Protein AF-A0AAW1IXZ4-F1 (afdb_monomer_lite)

Radius of gyration: 21.14 Å; chains: 1; bounding box: 55×45×49 Å

Organism: Popillia japonica (NCBI:txid7064)

pLDDT: mean 79.82, std 16.01, range [37.47, 95.69]

InterPro domains:
  IPR029526 PiggyBac transposable element-derived protein [PF13843] (73-177)

Foldseek 3Di:
DQAADADDLQWAADPPDPRRTHWDKDWDFFLLLATDDIDTDSDPPRDPPPDDDDPDDPDDDDDPVVQPPDPAWDKDWDQRDPVSQKIWIWGDDPHIDIDIDRPFYQPPWDWDWDQDPVVRDTDTHTGGVRVVVCVSGVCNNVVLVVQCVVVQPDDPDNDPVVSVVSSVVSSVVSNVVSVVVVVVVVD

Sequence (187 aa):
MIPFTGTTSLRQYVKNKPNPESLKSIVLATPGVLVLDFIVSQGSKTWPGGKSEPASCKQKLTSEKEIMKGVEVHFKSYILRQDNKICITKWCDNKPVLMASTSEGSHPITSAQRWDKGTKTYIQVPRPNVITAYNTSMRGVDLNDRMIAYYRIAQKTRKLPVYFMCHFIDLALVNSWIEYIGINKTK

Secondary structure (DSSP, 8-state):
-B---S--TTEEE-TTSSSSEEE-EEEEE-TTS-EEEEEE--GGGGSTT-----S----PPPPHHHHTTSSS--EEEEE-STTS--EEEEEESSSEEEEEESS--SPSPEEEEEEETTTTEEEEEEE-HHHHHHHHHHHHHHHHHHHHHHH--------HHHHHHHHHHHHHHHHHHHHHHHHHH--

Structure (mmCIF, N/CA/C/O backbone):
data_AF-A0AAW1IXZ4-F1
#
_entry.id   AF-A0AAW1IXZ4-F1
#
loop_
_atom_site.group_PDB
_atom_site.id
_atom_site.type_symbol
_atom_site.label_atom_id
_atom_site.label_alt_id
_atom_site.label_comp_id
_atom_site.label_asym_id
_atom_site.label_entity_id
_atom_site.label_seq_id
_atom_site.pdbx_PDB_ins_code
_atom_site.Cartn_x
_atom_site.Cartn_y
_atom_site.Cartn_z
_atom_site.occupancy
_atom_site.B_iso_or_equiv
_atom_site.auth_seq_id
_atom_site.auth_comp_id
_atom_site.auth_asym_id
_atom_site.auth_atom_id
_atom_site.pdbx_PDB_model_num
ATOM 1 N N . MET A 1 1 ? -1.910 2.107 9.603 1.00 88.12 1 MET A N 1
ATOM 2 C CA . MET A 1 1 ? -1.632 2.056 11.066 1.00 88.12 1 MET A CA 1
ATOM 3 C C . MET A 1 1 ? -2.789 2.754 11.744 1.00 88.12 1 MET A C 1
ATOM 5 O O . MET A 1 1 ? -3.123 3.842 11.303 1.00 88.12 1 MET A O 1
ATOM 9 N N . ILE A 1 2 ? -3.398 2.153 12.760 1.00 88.62 2 ILE A N 1
ATOM 10 C CA . ILE A 1 2 ? -4.634 2.645 13.380 1.00 88.62 2 ILE A CA 1
ATOM 11 C C . ILE A 1 2 ? -4.262 3.402 14.670 1.00 88.62 2 ILE A C 1
ATOM 13 O O . ILE A 1 2 ? -3.903 2.753 15.659 1.00 88.62 2 ILE A O 1
ATOM 17 N N . PRO A 1 3 ? -4.265 4.752 14.677 1.00 87.62 3 PRO A N 1
ATOM 18 C CA . PRO A 1 3 ? -3.724 5.539 15.786 1.00 87.62 3 PRO A CA 1
ATOM 19 C C . PRO A 1 3 ? -4.554 5.354 17.054 1.00 87.62 3 PRO A C 1
ATOM 21 O O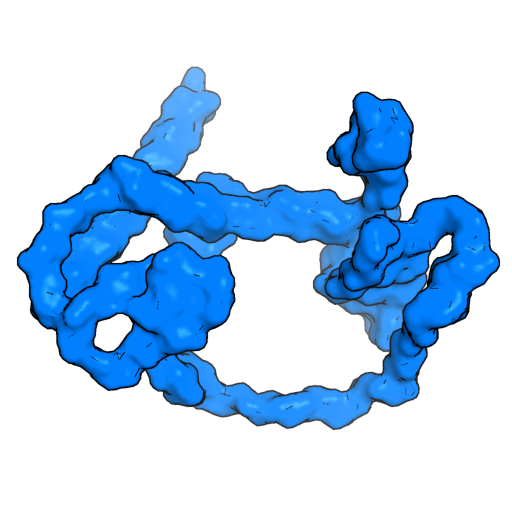 . PRO A 1 3 ? -5.725 5.688 17.065 1.00 87.62 3 PRO A O 1
ATOM 24 N N . PHE A 1 4 ? -3.973 4.868 18.147 1.00 87.50 4 PHE A N 1
ATOM 25 C CA . PHE A 1 4 ? -4.729 4.637 19.378 1.00 87.50 4 PHE A CA 1
ATOM 26 C C . PHE A 1 4 ? -3.923 5.060 20.602 1.00 87.50 4 PHE A C 1
ATOM 28 O O . PHE A 1 4 ? -2.793 4.617 20.796 1.00 87.50 4 PHE A O 1
ATOM 35 N N . THR A 1 5 ? -4.517 5.915 21.434 1.00 83.62 5 THR A N 1
ATOM 36 C CA . THR A 1 5 ? -3.860 6.530 22.599 1.00 83.62 5 THR A CA 1
ATOM 37 C C . THR A 1 5 ? -4.237 5.876 23.931 1.00 83.62 5 THR A C 1
ATOM 39 O O . THR A 1 5 ? -3.695 6.252 24.968 1.00 83.62 5 THR A O 1
ATOM 42 N N . GLY A 1 6 ? -5.154 4.902 23.932 1.00 86.06 6 GLY A N 1
ATOM 43 C CA . GLY A 1 6 ? -5.501 4.132 25.128 1.00 86.06 6 GLY A CA 1
ATOM 44 C C . GLY A 1 6 ? -4.465 3.060 25.481 1.00 86.06 6 GLY A C 1
ATOM 45 O O . GLY A 1 6 ? -3.500 2.813 24.753 1.00 86.06 6 GLY A O 1
ATOM 46 N N . THR A 1 7 ? -4.673 2.395 26.615 1.00 86.56 7 THR A N 1
ATOM 47 C CA . THR A 1 7 ? -3.814 1.302 27.082 1.00 86.56 7 THR A CA 1
ATOM 48 C C . THR A 1 7 ? -4.190 -0.011 26.394 1.00 86.56 7 THR A C 1
ATOM 50 O O . THR A 1 7 ? -5.354 -0.398 26.335 1.00 86.56 7 THR A O 1
ATOM 53 N N . THR A 1 8 ? -3.199 -0.700 25.830 1.00 86.38 8 THR A N 1
ATOM 54 C CA . THR A 1 8 ? -3.345 -2.042 25.247 1.00 86.38 8 THR A CA 1
ATOM 55 C C . THR A 1 8 ? -1.969 -2.663 25.020 1.00 86.38 8 THR A C 1
ATOM 57 O O . THR A 1 8 ? -1.005 -1.944 24.737 1.00 86.38 8 THR A O 1
ATOM 60 N N . SER A 1 9 ? -1.891 -3.990 25.117 1.00 86.50 9 SER A N 1
ATOM 61 C CA . SER A 1 9 ? -0.707 -4.791 24.789 1.00 86.50 9 SER A CA 1
ATOM 62 C C . SER A 1 9 ? -0.497 -4.977 23.281 1.00 86.50 9 SER A C 1
ATOM 64 O O . SER A 1 9 ? 0.552 -5.458 22.869 1.00 86.50 9 SER A O 1
ATOM 66 N N . LEU A 1 10 ? -1.469 -4.588 22.446 1.00 87.19 10 LEU A N 1
ATOM 67 C CA . LEU A 1 10 ? -1.437 -4.789 20.991 1.00 87.19 10 LEU A CA 1
ATOM 68 C C . LEU A 1 10 ? -0.759 -3.648 20.210 1.00 87.19 10 LEU A C 1
ATOM 70 O O . LEU A 1 10 ? -0.682 -3.703 18.982 1.00 87.19 10 LEU A O 1
ATOM 74 N N . ARG A 1 11 ? -0.292 -2.589 20.887 1.00 88.12 11 ARG A N 1
ATOM 75 C CA . ARG A 1 11 ? 0.414 -1.482 20.223 1.00 88.12 11 ARG A CA 1
ATOM 76 C C . ARG A 1 11 ? 1.763 -1.947 19.691 1.00 88.12 11 ARG A C 1
ATOM 78 O O . ARG A 1 11 ? 2.477 -2.705 20.338 1.00 88.12 11 ARG A O 1
ATOM 85 N N . GLN A 1 12 ? 2.113 -1.445 18.517 1.00 89.00 12 GLN A N 1
ATOM 86 C CA . GLN A 1 12 ? 3.383 -1.715 17.865 1.00 89.00 12 GLN A CA 1
ATOM 87 C C . GLN A 1 12 ? 4.044 -0.404 17.466 1.00 89.00 12 GLN A C 1
ATOM 89 O O . GLN A 1 12 ? 3.372 0.537 17.038 1.00 89.00 12 GLN A O 1
ATOM 94 N N . TYR A 1 13 ? 5.368 -0.372 17.590 1.00 89.75 13 TYR A N 1
ATOM 95 C CA . TYR A 1 13 ? 6.185 0.732 17.115 1.00 89.75 13 TYR A CA 1
ATOM 96 C C . TYR A 1 13 ? 6.603 0.492 15.661 1.00 89.75 13 TYR A C 1
ATOM 98 O O . TYR A 1 13 ? 7.215 -0.528 15.338 1.00 89.75 13 TYR A O 1
ATOM 106 N N . VAL A 1 14 ? 6.297 1.440 14.776 1.00 89.31 14 VAL A N 1
ATOM 107 C CA . VAL A 1 14 ? 6.723 1.438 13.373 1.00 89.31 14 VAL A CA 1
ATOM 108 C C . VAL A 1 14 ? 7.373 2.779 13.044 1.00 89.31 14 VAL A C 1
ATOM 110 O O . VAL A 1 14 ? 6.704 3.807 12.927 1.00 89.31 14 VAL A O 1
ATOM 113 N N . LYS A 1 15 ? 8.698 2.760 12.862 1.00 91.50 15 LYS A N 1
ATOM 114 C CA . LYS A 1 15 ? 9.491 3.940 12.490 1.00 91.50 15 LYS A CA 1
ATOM 115 C C . LYS A 1 15 ? 8.984 4.551 11.172 1.00 91.50 15 LYS A C 1
ATOM 117 O O . LYS A 1 15 ? 8.575 3.828 10.267 1.00 91.50 15 LYS A O 1
ATOM 122 N N . ASN A 1 16 ? 9.054 5.879 11.052 1.00 90.06 16 ASN A N 1
ATOM 123 C CA . ASN A 1 16 ? 8.660 6.671 9.872 1.00 90.06 16 ASN A CA 1
ATOM 124 C C . ASN A 1 16 ? 7.154 6.687 9.534 1.00 90.06 16 ASN A C 1
ATOM 126 O O . ASN A 1 16 ? 6.778 7.213 8.488 1.00 90.06 16 ASN A O 1
ATOM 130 N N . LYS A 1 17 ? 6.275 6.139 10.385 1.00 88.19 17 LYS A N 1
ATOM 131 C CA . LYS A 1 17 ? 4.823 6.347 10.255 1.00 88.19 17 LYS A CA 1
ATOM 132 C C . LYS A 1 17 ? 4.399 7.631 10.987 1.00 88.19 17 LYS A C 1
ATOM 134 O O . LYS A 1 17 ? 4.991 7.936 12.018 1.00 88.19 17 LYS A O 1
ATOM 139 N N . PRO A 1 18 ? 3.353 8.348 10.521 1.00 87.88 18 PRO A N 1
ATOM 140 C CA . PRO A 1 18 ? 2.866 9.567 11.182 1.00 87.88 18 PRO A CA 1
ATOM 141 C C . PRO A 1 18 ? 2.489 9.357 12.653 1.00 87.88 18 PRO A C 1
ATOM 143 O O . PRO A 1 18 ? 2.670 10.245 13.474 1.00 87.88 18 PRO A O 1
ATOM 146 N N . ASN A 1 19 ? 1.995 8.158 12.979 1.00 87.62 19 ASN A N 1
ATOM 147 C CA . ASN A 1 19 ? 1.719 7.709 14.340 1.00 87.62 19 ASN A CA 1
ATOM 148 C C . ASN A 1 19 ? 2.570 6.458 14.621 1.00 87.62 19 ASN A C 1
ATOM 150 O O . ASN A 1 19 ? 2.109 5.348 14.329 1.00 87.62 19 ASN A O 1
ATOM 154 N N . PRO A 1 20 ? 3.815 6.614 15.118 1.00 89.25 20 PRO A N 1
ATOM 155 C CA . PRO A 1 20 ? 4.758 5.504 15.246 1.00 89.25 20 PRO A CA 1
ATOM 156 C C . PRO A 1 20 ? 4.274 4.410 16.193 1.00 89.25 20 PRO A C 1
ATOM 158 O O . PRO A 1 20 ? 4.446 3.238 15.887 1.00 89.25 20 PRO A O 1
ATOM 161 N N . GLU A 1 21 ? 3.631 4.778 17.301 1.00 89.81 21 GLU A N 1
ATOM 162 C CA . GLU A 1 21 ? 3.069 3.842 18.277 1.00 89.81 21 GLU A CA 1
ATOM 163 C C . GLU A 1 21 ? 1.564 3.723 18.087 1.00 89.81 21 GLU A C 1
ATOM 165 O O . GLU A 1 21 ? 0.785 4.594 18.475 1.00 89.81 21 GLU A O 1
ATOM 170 N N . SER A 1 22 ? 1.136 2.649 17.437 1.00 90.25 22 SER A N 1
ATOM 171 C CA . SER A 1 22 ? -0.275 2.461 17.114 1.00 90.25 22 SER A CA 1
ATOM 172 C C . SER A 1 22 ? -0.605 0.992 16.874 1.00 90.25 22 SER A C 1
ATOM 174 O O . SER A 1 22 ? 0.252 0.114 16.977 1.00 90.25 22 SER A O 1
ATOM 176 N N . LEU A 1 23 ? -1.875 0.694 16.615 1.00 90.31 23 LEU A N 1
ATOM 177 C CA . LEU A 1 23 ? -2.302 -0.663 16.296 1.00 90.31 23 LEU A CA 1
ATOM 178 C C . LEU A 1 23 ? -1.956 -0.955 14.836 1.00 90.31 23 LEU A C 1
ATOM 180 O O . LEU A 1 23 ? -2.263 -0.167 13.932 1.00 90.31 23 LEU A O 1
ATOM 184 N N . LYS A 1 24 ? -1.316 -2.095 14.590 1.00 90.69 24 LYS A N 1
ATOM 185 C CA . LYS A 1 24 ? -0.981 -2.522 13.233 1.00 90.69 24 LYS A CA 1
ATOM 186 C C . LYS A 1 24 ? -2.084 -3.426 12.695 1.00 90.69 24 LYS A C 1
ATOM 188 O O . LYS A 1 24 ? -2.272 -4.530 13.190 1.00 90.69 24 LYS A O 1
ATOM 193 N N . SER A 1 25 ? -2.777 -2.956 11.664 1.00 90.12 25 SER A N 1
ATOM 194 C CA . SER A 1 25 ? -3.648 -3.778 10.823 1.00 90.12 25 SER A CA 1
ATOM 195 C C . SER A 1 25 ? -2.916 -4.096 9.521 1.00 90.12 25 SER A C 1
ATOM 197 O O . SER A 1 25 ? -2.290 -3.206 8.936 1.00 90.12 25 SER A O 1
ATOM 199 N N . ILE A 1 26 ? -2.934 -5.364 9.119 1.00 90.56 26 ILE A N 1
ATOM 200 C CA . ILE A 1 26 ? -2.468 -5.840 7.816 1.00 90.56 26 ILE A CA 1
ATOM 201 C C . ILE A 1 26 ? -3.713 -5.956 6.946 1.00 90.56 26 ILE A C 1
ATOM 203 O O . ILE A 1 26 ? -4.670 -6.609 7.344 1.00 90.56 26 ILE A O 1
ATOM 207 N N . VAL A 1 27 ? -3.703 -5.304 5.788 1.00 91.50 27 VAL A N 1
ATOM 208 C CA . VAL A 1 27 ? -4.879 -5.163 4.928 1.00 91.50 27 VAL A CA 1
ATOM 209 C C . VAL A 1 27 ? -4.556 -5.708 3.543 1.00 91.50 27 VAL A C 1
ATOM 211 O O . VAL A 1 27 ? -3.504 -5.389 2.987 1.00 91.50 27 VAL A O 1
ATOM 214 N N . LEU A 1 28 ? -5.470 -6.501 2.993 1.00 91.81 28 LEU A N 1
ATOM 215 C CA . LEU A 1 28 ? -5.487 -6.920 1.599 1.00 91.81 28 LEU A CA 1
ATOM 216 C C . LEU A 1 28 ? -6.508 -6.065 0.849 1.00 91.81 28 LEU A C 1
ATOM 218 O O . LEU A 1 28 ? -7.685 -6.037 1.205 1.00 91.81 28 LEU A O 1
ATOM 222 N N . ALA A 1 29 ? -6.066 -5.384 -0.203 1.00 92.94 29 ALA A N 1
ATOM 223 C CA . ALA A 1 29 ? -6.930 -4.557 -1.033 1.00 92.94 29 ALA A CA 1
ATOM 224 C C . ALA A 1 29 ? -6.661 -4.792 -2.518 1.00 92.94 29 ALA A C 1
ATOM 226 O O . ALA A 1 29 ? -5.546 -5.124 -2.924 1.00 92.94 29 ALA A O 1
ATOM 227 N N . THR A 1 30 ? -7.689 -4.573 -3.330 1.00 92.38 30 THR A N 1
ATOM 228 C CA . THR A 1 30 ? -7.560 -4.506 -4.785 1.00 92.38 30 THR A CA 1
ATOM 229 C C . THR A 1 30 ? -6.773 -3.252 -5.195 1.00 92.38 30 THR A C 1
ATOM 231 O O . THR A 1 30 ? -6.763 -2.256 -4.462 1.00 92.38 30 THR A O 1
ATOM 234 N N . PRO A 1 31 ? -6.182 -3.220 -6.404 1.00 88.75 31 PRO A N 1
ATOM 235 C CA . PRO A 1 31 ? -5.609 -1.990 -6.961 1.00 88.75 31 PRO A CA 1
ATOM 236 C C . PRO A 1 31 ? -6.624 -0.832 -7.035 1.00 88.75 31 PRO A C 1
ATOM 238 O O . PRO A 1 31 ? -6.243 0.335 -6.972 1.00 88.75 31 PRO A O 1
ATOM 241 N N . GLY A 1 32 ? -7.918 -1.165 -7.126 1.00 88.81 32 GLY A N 1
ATOM 242 C CA . GLY A 1 32 ? -9.057 -0.247 -7.139 1.00 88.81 32 GLY A CA 1
ATOM 243 C C . GLY A 1 32 ? -9.522 0.238 -5.762 1.00 88.81 32 GLY A C 1
ATOM 244 O O . GLY A 1 32 ? -10.619 0.775 -5.672 1.00 88.81 32 GLY A O 1
ATOM 245 N N . VAL A 1 33 ? -8.709 0.096 -4.706 1.00 90.06 33 VAL A N 1
ATOM 246 C CA . VAL A 1 33 ? -8.959 0.623 -3.340 1.00 90.06 33 VAL A CA 1
ATOM 247 C C . VAL A 1 33 ? -9.957 -0.192 -2.501 1.00 90.06 33 VAL A C 1
ATOM 249 O O . VAL A 1 33 ? -10.051 0.022 -1.291 1.00 90.06 33 VAL A O 1
ATOM 252 N N . LEU A 1 34 ? -10.644 -1.174 -3.090 1.00 93.25 34 LEU A N 1
ATOM 253 C CA . LEU A 1 34 ? -11.550 -2.061 -2.356 1.00 93.25 34 LEU A CA 1
ATOM 254 C C . LEU A 1 34 ? -10.765 -2.966 -1.400 1.00 93.25 34 LEU A C 1
ATOM 256 O O . LEU A 1 34 ? -9.938 -3.762 -1.852 1.00 93.25 34 LEU A O 1
ATOM 260 N N . VAL A 1 35 ? -11.031 -2.865 -0.098 1.00 94.25 35 VAL A N 1
ATOM 261 C CA . VAL A 1 35 ? -10.461 -3.764 0.914 1.00 94.25 35 VAL A CA 1
ATOM 262 C C . VAL A 1 35 ? -11.224 -5.081 0.908 1.00 94.25 35 VAL A C 1
ATOM 264 O O . VAL A 1 35 ? -12.445 -5.082 1.037 1.00 94.25 35 VAL A O 1
ATOM 267 N N . LEU A 1 36 ? -10.491 -6.183 0.779 1.00 93.38 36 LEU A N 1
ATOM 268 C CA . LEU A 1 36 ? -11.038 -7.537 0.703 1.00 93.38 36 LEU A CA 1
ATOM 269 C C . LEU A 1 36 ? -10.957 -8.263 2.043 1.00 93.38 36 LEU A C 1
ATOM 271 O O . LEU A 1 36 ? -11.893 -8.953 2.427 1.00 93.38 36 LEU A O 1
ATOM 275 N N . ASP A 1 37 ? -9.831 -8.111 2.738 1.00 93.25 37 ASP A N 1
ATOM 276 C CA . ASP A 1 37 ? -9.563 -8.813 3.988 1.00 93.25 37 ASP A CA 1
ATOM 277 C C . ASP A 1 37 ? -8.606 -8.000 4.866 1.00 93.25 37 ASP A C 1
ATOM 279 O O . ASP A 1 37 ? -7.854 -7.142 4.383 1.00 93.25 37 ASP A O 1
ATOM 283 N N . PHE A 1 38 ? -8.626 -8.255 6.169 1.00 92.00 38 PHE A N 1
ATOM 284 C CA . PHE A 1 38 ? -7.718 -7.634 7.117 1.00 92.00 38 PHE A CA 1
ATOM 285 C C . PHE A 1 38 ? -7.450 -8.529 8.325 1.00 92.00 38 PHE A C 1
ATOM 287 O O . PHE A 1 38 ? -8.293 -9.292 8.787 1.00 92.00 38 PHE A O 1
ATOM 294 N N . ILE A 1 39 ? -6.275 -8.348 8.922 1.00 90.12 39 ILE A N 1
ATOM 295 C CA . ILE A 1 39 ? -5.921 -8.969 10.194 1.00 90.12 39 ILE A CA 1
ATOM 296 C C . ILE A 1 39 ? -5.231 -7.962 11.110 1.00 90.12 39 ILE A C 1
ATOM 298 O O . ILE A 1 39 ?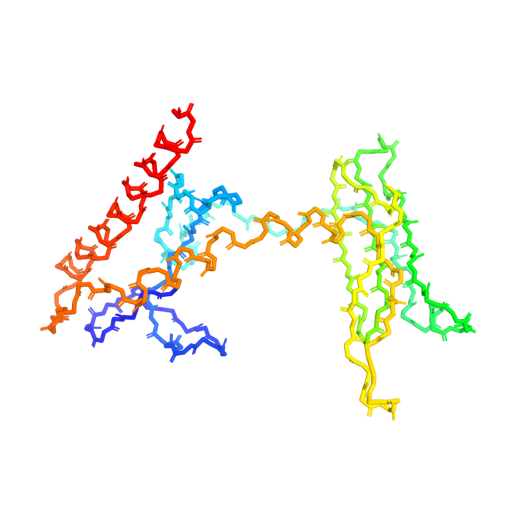 -4.276 -7.274 10.737 1.00 90.12 39 ILE A O 1
ATOM 302 N N . VAL A 1 40 ? -5.709 -7.880 12.352 1.00 88.31 40 VAL A N 1
ATOM 303 C CA . VAL A 1 40 ? -5.060 -7.079 13.392 1.00 88.31 40 VAL A CA 1
ATOM 304 C C . VAL A 1 40 ? -3.858 -7.851 13.916 1.00 88.31 40 VAL A C 1
ATOM 306 O O . VAL A 1 40 ? -3.976 -8.972 14.407 1.00 88.31 40 VAL A O 1
ATOM 309 N N . SER A 1 41 ? -2.684 -7.238 13.826 1.00 86.62 41 SER A N 1
ATOM 310 C CA . SER A 1 41 ? -1.443 -7.865 14.248 1.00 86.62 41 SER A CA 1
ATOM 311 C C . SER A 1 41 ? -1.377 -8.002 15.767 1.00 86.62 41 SER A C 1
ATOM 313 O O . SER A 1 41 ? -1.473 -7.021 16.503 1.00 86.62 41 SER A O 1
ATOM 315 N N . GLN A 1 42 ? -1.106 -9.219 16.227 1.00 85.31 42 GLN A N 1
ATOM 316 C CA . GLN A 1 42 ? -0.873 -9.563 17.632 1.00 85.31 42 GLN A CA 1
ATOM 317 C C . GLN A 1 42 ? 0.621 -9.800 17.919 1.00 85.31 42 GLN A C 1
ATOM 319 O O . GLN A 1 42 ? 0.996 -10.578 18.796 1.00 85.31 42 GLN A O 1
ATOM 324 N N . GLY A 1 43 ? 1.500 -9.172 17.130 1.00 80.38 43 GLY A N 1
ATOM 325 C CA . GLY A 1 43 ? 2.944 -9.398 17.194 1.00 80.38 43 GLY A CA 1
ATOM 326 C C . GLY A 1 43 ? 3.317 -10.789 16.677 1.00 80.38 43 GLY A C 1
ATOM 327 O O . GLY A 1 43 ? 2.812 -11.221 15.637 1.00 80.38 43 GLY A O 1
ATOM 328 N N . SER A 1 44 ? 4.176 -11.502 17.407 1.00 74.69 44 SER A N 1
ATOM 329 C CA . SER A 1 44 ? 4.678 -12.836 17.032 1.00 74.69 44 SER A CA 1
ATOM 330 C C . SER A 1 44 ? 3.585 -13.899 16.887 1.00 74.69 44 SER A C 1
ATOM 332 O O . SER A 1 44 ? 3.767 -14.864 16.155 1.00 74.69 44 SER A O 1
ATOM 334 N N . LYS A 1 45 ? 2.428 -13.706 17.530 1.00 77.19 45 LYS A N 1
ATOM 335 C CA . LYS A 1 45 ? 1.291 -14.635 17.469 1.00 77.19 45 LYS A CA 1
ATOM 336 C C . LYS A 1 45 ? 0.422 -14.482 16.216 1.00 77.19 45 LYS A C 1
ATOM 338 O O . LYS A 1 45 ? -0.449 -15.310 16.001 1.00 77.19 45 LYS A O 1
ATOM 343 N N . THR A 1 46 ? 0.648 -13.450 15.392 1.00 76.56 46 THR A N 1
ATOM 344 C CA . THR A 1 46 ? -0.181 -13.183 14.195 1.00 76.56 46 THR A CA 1
ATOM 345 C C . THR A 1 46 ? -0.105 -14.322 13.172 1.00 76.56 46 THR A C 1
ATOM 347 O O . THR A 1 46 ? -1.101 -14.634 12.534 1.00 76.56 46 THR A O 1
ATOM 350 N N . TRP A 1 47 ? 1.067 -14.949 13.032 1.00 76.06 47 TRP A N 1
ATOM 351 C CA . TRP A 1 47 ? 1.317 -16.029 12.074 1.00 76.06 47 TRP A CA 1
ATOM 352 C C . TRP A 1 47 ? 1.957 -17.222 12.798 1.00 76.06 47 TRP A C 1
ATOM 354 O O . TRP A 1 47 ? 3.186 -17.358 12.801 1.00 76.06 47 TRP A O 1
ATOM 364 N N . PRO A 1 48 ? 1.156 -18.068 13.470 1.00 58.50 48 PRO A N 1
ATOM 365 C CA . PRO A 1 48 ? 1.675 -19.243 14.155 1.00 58.50 48 PRO A CA 1
ATOM 366 C C . PRO A 1 48 ? 2.246 -20.221 13.118 1.00 58.50 48 PRO A C 1
ATOM 368 O O . PRO A 1 48 ? 1.511 -20.772 12.307 1.00 58.50 48 PRO A O 1
ATOM 371 N N . GLY A 1 49 ? 3.570 -20.408 13.116 1.00 61.47 49 GLY A N 1
ATOM 372 C CA . GLY A 1 49 ? 4.257 -21.332 12.200 1.00 61.47 49 GLY A CA 1
ATOM 373 C C . GLY A 1 49 ? 5.239 -20.699 11.210 1.00 61.47 49 GLY A C 1
ATOM 374 O O . GLY A 1 49 ? 5.775 -21.419 10.371 1.00 61.47 49 GLY A O 1
ATOM 375 N N . GLY A 1 50 ? 5.528 -19.396 11.312 1.00 50.06 50 GLY A N 1
ATOM 376 C CA . GLY A 1 50 ? 6.579 -18.734 10.530 1.00 50.06 50 GLY A CA 1
ATOM 377 C C . GLY A 1 50 ? 7.986 -19.222 10.894 1.00 50.06 50 GLY A C 1
ATOM 378 O O . GLY A 1 50 ? 8.735 -18.512 11.559 1.00 50.06 50 GLY A O 1
ATOM 379 N N . LYS A 1 51 ? 8.351 -20.443 10.492 1.00 43.22 51 LYS A N 1
ATOM 380 C CA . LYS A 1 51 ? 9.744 -20.897 10.495 1.00 43.22 51 LYS A CA 1
ATOM 381 C C . LYS A 1 51 ? 10.512 -20.097 9.443 1.00 43.22 51 LYS A C 1
ATOM 383 O O . LYS A 1 51 ? 10.082 -19.982 8.297 1.00 43.22 51 LYS A O 1
ATOM 388 N N . SER A 1 52 ? 11.627 -19.519 9.870 1.00 48.72 52 SER A N 1
ATOM 389 C CA . SER A 1 52 ? 12.596 -18.833 9.027 1.00 48.72 52 SER A CA 1
ATOM 390 C C . SER A 1 52 ? 13.306 -19.802 8.078 1.00 48.72 52 SER A C 1
ATOM 392 O O . SER A 1 52 ? 13.614 -20.928 8.455 1.00 48.72 52 SER A O 1
ATOM 394 N N . GLU A 1 53 ? 13.602 -19.274 6.889 1.00 38.66 53 GLU A N 1
ATOM 395 C CA . GLU A 1 53 ? 14.517 -19.763 5.847 1.00 38.66 53 GLU A CA 1
ATOM 396 C C . GLU A 1 53 ? 14.144 -21.053 5.092 1.00 38.66 53 GLU A C 1
ATOM 398 O O . GLU A 1 53 ? 14.264 -22.160 5.618 1.00 38.66 53 GLU A O 1
ATOM 403 N N . PRO A 1 54 ? 13.816 -20.958 3.784 1.00 44.44 54 PRO A N 1
ATOM 404 C CA . PRO A 1 54 ? 13.996 -22.100 2.906 1.00 44.44 54 PRO A CA 1
ATOM 405 C C . PRO A 1 54 ? 15.501 -22.373 2.770 1.00 44.44 54 PRO A C 1
ATOM 407 O O . PRO A 1 54 ? 16.245 -21.601 2.160 1.00 44.44 54 PRO A O 1
ATOM 410 N N . ALA A 1 55 ? 15.953 -23.489 3.338 1.00 43.47 55 ALA A N 1
ATOM 411 C CA . ALA A 1 55 ? 17.284 -24.033 3.117 1.00 43.47 55 ALA A CA 1
ATOM 412 C C . ALA A 1 55 ? 17.432 -24.452 1.644 1.00 43.47 55 ALA A C 1
ATOM 414 O O . ALA A 1 55 ? 17.091 -25.573 1.286 1.00 43.47 55 ALA A O 1
ATOM 415 N N . SER A 1 56 ? 17.873 -23.524 0.785 1.00 44.88 56 SER A N 1
ATOM 416 C CA . SER A 1 56 ? 18.617 -23.736 -0.474 1.00 44.88 56 SER A CA 1
ATOM 417 C C . SER A 1 56 ? 18.323 -22.613 -1.480 1.00 44.88 56 SER A C 1
ATOM 419 O O . SER A 1 56 ? 17.545 -22.775 -2.415 1.00 44.88 56 SER A O 1
ATOM 421 N N . CYS A 1 57 ? 19.005 -21.476 -1.332 1.00 37.47 57 CYS A N 1
ATOM 422 C CA . CYS A 1 57 ? 19.284 -20.571 -2.451 1.00 37.47 57 CYS A CA 1
ATOM 423 C C . CYS A 1 57 ? 20.805 -20.399 -2.541 1.00 37.47 57 CYS A C 1
ATOM 425 O O . CYS A 1 57 ? 21.383 -19.512 -1.922 1.00 37.47 57 CYS A O 1
ATOM 427 N N . LYS A 1 58 ? 21.473 -21.301 -3.274 1.00 43.97 58 LYS A N 1
ATOM 428 C CA . LYS A 1 58 ? 22.940 -21.304 -3.453 1.00 43.97 58 LYS A CA 1
ATOM 429 C C . LYS A 1 58 ? 23.440 -20.309 -4.515 1.00 43.97 58 LYS A C 1
ATOM 431 O O . LYS A 1 58 ? 24.646 -20.183 -4.704 1.00 43.97 58 LYS A O 1
ATOM 436 N N . GLN A 1 59 ? 22.549 -19.594 -5.207 1.00 50.31 59 GLN A N 1
ATOM 437 C CA . GLN A 1 59 ? 22.935 -18.577 -6.186 1.00 50.31 59 GLN A CA 1
ATOM 438 C C . GLN A 1 59 ? 23.085 -17.211 -5.514 1.00 50.31 59 GLN A C 1
ATOM 440 O O . GLN A 1 59 ? 22.107 -16.582 -5.112 1.00 50.31 59 GLN A O 1
ATOM 445 N N . LYS A 1 60 ? 24.333 -16.743 -5.409 1.00 47.97 60 LYS A N 1
ATOM 446 C CA . LYS A 1 60 ? 24.624 -15.358 -5.031 1.00 47.97 60 LYS A CA 1
ATOM 447 C C . LYS A 1 60 ? 24.137 -14.440 -6.153 1.00 47.97 60 LYS A C 1
ATOM 449 O O . LYS A 1 60 ? 24.612 -14.533 -7.282 1.00 47.97 60 LYS A O 1
ATOM 454 N N . LEU A 1 61 ? 23.196 -13.553 -5.836 1.00 54.12 61 LEU A N 1
ATOM 455 C CA . LEU A 1 61 ? 22.844 -12.427 -6.701 1.00 54.12 61 LEU A CA 1
ATOM 456 C C . LEU A 1 61 ? 24.115 -11.606 -6.981 1.00 54.12 61 LEU A C 1
ATOM 458 O O . LEU A 1 61 ? 24.885 -11.340 -6.058 1.00 54.12 61 LEU A O 1
ATOM 462 N N . THR A 1 62 ? 24.339 -11.212 -8.239 1.00 52.00 62 THR A N 1
ATOM 463 C CA . THR A 1 62 ? 25.502 -10.392 -8.639 1.00 52.00 62 THR A CA 1
ATOM 464 C C . THR A 1 62 ? 25.655 -9.160 -7.758 1.00 52.00 62 THR A C 1
ATOM 466 O O . THR A 1 62 ? 24.669 -8.487 -7.420 1.00 52.00 62 THR A O 1
ATOM 469 N N . SER A 1 63 ? 26.908 -8.858 -7.431 1.00 51.09 63 SER A N 1
ATOM 470 C CA . SER A 1 63 ? 27.263 -7.785 -6.513 1.00 51.09 63 SER A CA 1
ATOM 471 C C . SER A 1 63 ? 26.834 -6.416 -7.053 1.00 51.09 63 SER A C 1
ATOM 473 O O . SER A 1 63 ? 26.756 -6.184 -8.259 1.00 51.09 63 SER A O 1
ATOM 475 N N . GLU A 1 64 ? 26.530 -5.475 -6.156 1.00 50.22 64 GLU A N 1
ATOM 476 C CA . GLU A 1 64 ? 26.138 -4.106 -6.532 1.00 50.22 64 GLU A CA 1
ATOM 477 C C . GLU A 1 64 ? 27.191 -3.405 -7.400 1.00 50.22 64 GLU A C 1
ATOM 479 O O . GLU A 1 64 ? 26.832 -2.670 -8.315 1.00 50.22 64 GLU A O 1
ATOM 484 N N . LYS A 1 65 ? 28.476 -3.703 -7.171 1.00 51.66 65 LYS A N 1
ATOM 485 C CA . LYS A 1 65 ? 29.611 -3.109 -7.888 1.00 51.66 65 LYS A CA 1
ATOM 486 C C . LYS A 1 65 ? 29.720 -3.559 -9.349 1.00 51.66 65 LYS A C 1
ATOM 488 O O . LYS A 1 65 ? 30.200 -2.791 -10.174 1.00 51.66 65 LYS A O 1
ATOM 493 N N . GLU A 1 66 ? 29.280 -4.772 -9.682 1.00 51.88 66 GLU A N 1
ATOM 494 C CA . GLU A 1 66 ? 29.330 -5.298 -11.059 1.00 51.88 66 GLU A CA 1
ATOM 495 C C . GLU A 1 66 ? 28.251 -4.687 -11.955 1.00 51.88 66 GLU A C 1
ATOM 497 O O . GLU A 1 66 ? 28.459 -4.537 -13.154 1.00 51.88 66 GLU A O 1
ATOM 502 N N . ILE A 1 67 ? 27.123 -4.283 -11.370 1.00 51.44 67 ILE A N 1
ATOM 503 C CA . ILE A 1 67 ? 26.013 -3.654 -12.098 1.00 51.44 67 ILE A CA 1
ATOM 504 C C . ILE A 1 67 ? 26.274 -2.154 -12.313 1.00 51.44 67 ILE A C 1
ATOM 506 O O . ILE A 1 67 ? 25.749 -1.574 -13.249 1.00 51.44 67 ILE A O 1
ATOM 510 N N . MET A 1 68 ? 27.126 -1.524 -11.498 1.00 47.97 68 MET A N 1
ATOM 511 C CA . MET A 1 68 ? 27.463 -0.095 -11.607 1.00 47.97 68 MET A CA 1
ATOM 512 C C . MET A 1 68 ? 28.635 0.222 -12.559 1.00 47.97 68 MET A C 1
ATOM 514 O O . MET A 1 68 ? 29.000 1.386 -12.687 1.00 47.97 68 MET A O 1
ATOM 518 N N . LYS A 1 69 ? 29.258 -0.776 -13.207 1.00 46.91 69 LYS A N 1
ATOM 519 C CA . LYS A 1 69 ? 30.434 -0.571 -14.082 1.00 46.91 69 LYS A CA 1
ATOM 520 C C . LYS A 1 69 ? 30.111 -0.198 -15.536 1.00 46.91 69 LYS A C 1
ATOM 522 O O . LYS A 1 69 ? 31.028 0.173 -16.261 1.00 46.91 69 LYS A O 1
ATOM 527 N N . GLY A 1 70 ? 28.855 -0.295 -15.968 1.00 40.41 70 GLY A N 1
ATOM 528 C CA . GLY A 1 70 ? 28.436 0.178 -17.288 1.00 40.41 70 GLY A CA 1
ATOM 529 C C . GLY A 1 70 ? 27.821 1.571 -17.196 1.00 40.41 70 GLY A C 1
ATOM 530 O O . GLY A 1 70 ? 27.103 1.877 -16.249 1.00 40.41 70 GLY A O 1
ATOM 531 N N . VAL A 1 71 ? 28.084 2.425 -18.171 1.00 40.97 71 VAL A N 1
ATOM 532 C CA . VAL A 1 71 ? 27.283 3.630 -18.401 1.00 40.97 71 VAL A CA 1
ATOM 533 C C . VAL A 1 71 ? 25.988 3.167 -19.085 1.00 40.97 71 VAL A C 1
ATOM 535 O O . VAL A 1 71 ? 26.042 2.253 -19.899 1.00 40.97 71 VAL A O 1
ATOM 538 N N . GLU A 1 72 ? 24.855 3.775 -18.730 1.00 40.41 72 GLU A N 1
ATOM 539 C CA . GLU A 1 72 ? 23.485 3.512 -19.218 1.00 40.41 72 GLU A CA 1
ATOM 540 C C . GLU A 1 72 ? 22.644 2.496 -18.422 1.00 40.41 72 GLU A C 1
ATOM 542 O O . GLU A 1 72 ? 23.080 1.435 -18.001 1.00 40.41 72 GLU A O 1
ATOM 547 N N . VAL A 1 73 ? 21.410 2.912 -18.149 1.00 50.59 73 VAL A N 1
ATOM 548 C CA . VAL A 1 73 ? 20.441 2.405 -17.168 1.00 50.59 73 VAL A CA 1
ATOM 549 C C . VAL A 1 73 ? 20.344 0.870 -17.100 1.00 50.59 73 VAL A C 1
ATOM 551 O O . VAL A 1 73 ? 19.779 0.217 -17.974 1.00 50.59 73 VAL A O 1
ATOM 554 N N . HIS A 1 74 ? 20.836 0.290 -15.999 1.00 60.00 74 HIS A N 1
ATOM 555 C CA . HIS A 1 74 ? 20.889 -1.161 -15.796 1.00 60.00 74 HIS A CA 1
ATOM 556 C C . HIS A 1 74 ? 19.592 -1.694 -15.189 1.00 60.00 74 HIS A C 1
ATOM 558 O O . HIS A 1 74 ? 19.383 -1.630 -13.973 1.00 60.00 74 HIS A O 1
ATOM 564 N N . PHE A 1 75 ? 18.734 -2.297 -16.008 1.00 55.53 75 PHE A N 1
ATOM 565 C CA . PHE A 1 75 ? 17.893 -3.387 -15.518 1.00 55.53 75 PHE A CA 1
ATOM 566 C C . PHE A 1 75 ? 18.518 -4.702 -15.970 1.00 55.53 75 PHE A C 1
ATOM 568 O O . PHE A 1 75 ? 18.822 -4.899 -17.143 1.00 55.53 75 PHE A O 1
ATOM 575 N N . LYS A 1 76 ? 18.715 -5.617 -15.026 1.00 56.75 76 LYS A N 1
ATOM 576 C CA . LYS A 1 76 ? 19.110 -6.989 -15.330 1.00 56.75 76 LYS A CA 1
ATOM 577 C C . LYS A 1 76 ? 18.112 -7.917 -14.668 1.00 56.75 76 LYS A C 1
ATOM 579 O O . LYS A 1 76 ? 17.923 -7.879 -13.449 1.00 56.75 76 LYS A O 1
ATOM 584 N N . SER A 1 77 ? 17.429 -8.702 -15.487 1.00 55.56 77 SER A N 1
ATOM 585 C CA . SER A 1 77 ? 16.556 -9.771 -15.029 1.00 55.56 77 SER A CA 1
ATOM 586 C C . SER A 1 77 ? 17.330 -11.081 -15.017 1.00 55.56 77 SER A C 1
ATOM 588 O O . SER A 1 77 ? 18.130 -11.381 -15.900 1.00 55.56 77 SER A O 1
ATOM 590 N N . TYR A 1 78 ? 17.106 -11.844 -13.962 1.00 58.84 78 TYR A N 1
ATOM 591 C CA . TYR A 1 78 ? 17.633 -13.177 -13.764 1.00 58.84 78 TYR A CA 1
ATOM 592 C C . TYR A 1 78 ? 16.446 -14.108 -13.556 1.00 58.84 78 TYR A C 1
ATOM 594 O O . TYR A 1 78 ? 15.593 -13.867 -12.700 1.00 58.84 78 TYR A O 1
ATOM 602 N N . ILE A 1 79 ? 16.390 -15.188 -14.325 1.00 58.44 79 ILE A N 1
ATOM 603 C CA . ILE A 1 79 ? 15.468 -16.290 -14.060 1.00 58.44 79 ILE A CA 1
ATOM 604 C C . ILE A 1 79 ? 16.221 -17.226 -13.116 1.00 58.44 79 ILE A C 1
ATOM 606 O O . ILE A 1 79 ? 17.232 -17.809 -13.495 1.00 58.44 79 ILE A O 1
ATOM 610 N N . LEU A 1 80 ? 15.810 -17.263 -11.847 1.00 53.38 80 LEU A N 1
ATOM 611 C CA . LEU A 1 80 ? 16.635 -17.809 -10.757 1.00 53.38 80 LEU A CA 1
ATOM 612 C C . LEU A 1 80 ? 16.223 -19.224 -10.329 1.00 53.38 80 LEU A C 1
ATOM 614 O O . LEU A 1 80 ? 16.806 -19.792 -9.409 1.00 53.38 80 LEU A O 1
ATOM 618 N N . ARG A 1 81 ? 15.200 -19.800 -10.967 1.00 50.09 81 ARG A N 1
ATOM 619 C CA . ARG A 1 81 ? 14.592 -21.067 -10.555 1.00 50.09 81 ARG A CA 1
ATOM 620 C C . ARG A 1 81 ? 14.572 -22.038 -11.734 1.00 50.09 81 ARG A C 1
ATOM 622 O O . ARG A 1 81 ? 14.200 -21.645 -12.832 1.00 50.09 81 ARG A O 1
ATOM 629 N N . GLN A 1 82 ? 14.980 -23.290 -11.502 1.00 44.62 82 GLN A N 1
ATOM 630 C CA . GLN A 1 82 ? 15.059 -24.345 -12.531 1.00 44.62 82 GLN A CA 1
ATOM 631 C C . GLN A 1 82 ? 13.715 -24.625 -13.224 1.00 44.62 82 GLN A C 1
ATOM 633 O O . GLN A 1 82 ? 13.694 -25.151 -14.330 1.00 44.62 82 GLN A O 1
ATOM 638 N N . ASP A 1 83 ? 12.601 -24.264 -12.584 1.00 58.19 83 ASP A N 1
ATOM 639 C CA . ASP A 1 83 ? 11.249 -24.371 -13.134 1.00 58.19 83 ASP A CA 1
ATOM 640 C C . ASP A 1 83 ? 10.854 -23.181 -14.035 1.00 58.19 83 ASP A C 1
ATOM 642 O O . ASP A 1 83 ? 9.755 -23.185 -14.583 1.00 58.19 83 ASP A O 1
ATOM 646 N N . ASN A 1 84 ? 11.713 -22.162 -14.183 1.00 61.72 84 ASN A N 1
ATOM 647 C CA . ASN A 1 84 ? 11.437 -20.889 -14.859 1.00 61.72 84 ASN A CA 1
ATOM 648 C C . ASN A 1 84 ? 10.191 -20.141 -14.331 1.00 61.72 84 ASN A C 1
ATOM 650 O O . ASN A 1 84 ? 9.667 -19.266 -15.017 1.00 61.72 84 ASN A O 1
ATOM 654 N N . LYS A 1 85 ? 9.716 -20.433 -13.108 1.00 71.81 85 LYS A N 1
ATOM 655 C CA . LYS A 1 85 ? 8.464 -19.858 -12.565 1.00 71.81 85 LYS A CA 1
ATOM 656 C C . LYS A 1 85 ? 8.646 -18.589 -11.739 1.00 71.81 85 LYS A C 1
ATOM 658 O O . LYS A 1 85 ? 7.654 -18.003 -11.321 1.00 71.81 85 LYS A O 1
ATOM 663 N N . ILE A 1 86 ? 9.883 -18.185 -11.441 1.00 79.25 86 ILE A N 1
ATOM 664 C CA . ILE A 1 86 ? 10.173 -16.953 -10.694 1.00 79.25 86 ILE A CA 1
ATOM 665 C C . ILE A 1 86 ? 11.234 -16.143 -11.437 1.00 79.25 86 ILE A C 1
ATOM 667 O O . ILE A 1 86 ? 12.364 -16.598 -11.637 1.00 79.25 86 ILE A O 1
ATOM 671 N N . CYS A 1 87 ? 10.875 -14.912 -11.788 1.00 80.38 87 CYS A N 1
ATOM 672 C CA . CYS A 1 87 ? 11.772 -13.898 -12.314 1.00 80.38 87 CYS A CA 1
ATOM 673 C C . CYS A 1 87 ? 12.225 -12.973 -11.181 1.00 80.38 87 CYS A C 1
ATOM 675 O O . CYS A 1 87 ? 11.404 -12.411 -10.453 1.00 80.38 87 CYS A O 1
ATOM 677 N N . ILE A 1 88 ? 13.537 -12.789 -11.044 1.00 82.94 88 ILE A N 1
ATOM 678 C CA . ILE A 1 88 ? 14.127 -11.789 -10.157 1.00 82.94 88 ILE A CA 1
ATOM 679 C C . ILE A 1 88 ? 14.694 -10.669 -11.020 1.00 82.94 88 ILE A C 1
ATOM 681 O O . ILE A 1 88 ? 15.580 -10.882 -11.840 1.00 82.94 88 ILE A O 1
ATOM 685 N N . THR A 1 89 ? 14.194 -9.454 -10.835 1.00 82.62 89 THR A N 1
ATOM 686 C CA . THR A 1 89 ? 14.632 -8.280 -11.593 1.00 82.62 89 THR A CA 1
ATOM 687 C C . THR A 1 89 ? 15.317 -7.300 -10.663 1.00 82.62 89 THR A C 1
ATOM 689 O O . THR A 1 89 ? 14.725 -6.848 -9.684 1.00 82.62 89 THR A O 1
ATOM 692 N N . LYS A 1 90 ? 16.562 -6.946 -10.984 1.00 82.56 90 LYS A N 1
ATOM 693 C CA . LYS A 1 90 ? 17.269 -5.848 -10.330 1.00 82.56 90 LYS A CA 1
ATOM 694 C C . LYS A 1 90 ? 17.235 -4.635 -11.249 1.00 82.56 90 LYS A C 1
ATOM 696 O O . LYS A 1 90 ? 17.725 -4.698 -12.374 1.00 82.56 90 LYS A O 1
ATOM 701 N N . TRP A 1 91 ? 16.642 -3.552 -10.766 1.00 83.94 91 TRP A N 1
ATOM 702 C CA . TRP A 1 91 ? 16.550 -2.278 -11.468 1.00 83.94 91 TRP A CA 1
ATOM 703 C C . TRP A 1 91 ? 17.329 -1.221 -10.695 1.00 83.94 91 TRP A C 1
ATOM 705 O O . TRP A 1 91 ? 17.068 -0.993 -9.514 1.00 83.94 91 TRP A O 1
ATOM 715 N N . CYS A 1 92 ? 18.309 -0.606 -11.347 1.00 78.62 92 CYS A N 1
ATOM 716 C CA . CYS A 1 92 ? 19.105 0.464 -10.764 1.00 78.62 92 CYS A CA 1
ATOM 717 C C . CYS A 1 92 ? 18.651 1.809 -11.327 1.00 78.62 92 CYS A C 1
ATOM 719 O O . CYS A 1 92 ? 18.886 2.112 -12.492 1.00 78.62 92 CYS A O 1
ATOM 721 N N . ASP A 1 93 ? 18.029 2.604 -10.462 1.00 73.31 93 ASP A N 1
ATOM 722 C CA . ASP A 1 93 ? 17.800 4.029 -10.684 1.00 73.31 93 ASP A CA 1
ATOM 723 C C . ASP A 1 93 ? 18.771 4.814 -9.776 1.00 73.31 93 ASP A C 1
ATOM 725 O O . ASP A 1 93 ? 19.980 4.619 -9.869 1.00 73.31 93 ASP A O 1
ATOM 729 N N . ASN A 1 94 ? 18.300 5.604 -8.801 1.00 74.25 94 ASN A N 1
ATOM 730 C CA . ASN A 1 94 ? 19.195 6.188 -7.782 1.00 74.25 94 ASN A CA 1
ATOM 731 C C . ASN A 1 94 ? 19.746 5.171 -6.778 1.00 74.25 94 ASN A C 1
ATOM 733 O O . ASN A 1 94 ? 20.821 5.352 -6.208 1.00 74.25 94 ASN A O 1
ATOM 737 N N . LYS A 1 95 ? 18.935 4.164 -6.466 1.00 78.69 95 LYS A N 1
ATOM 738 C CA . LYS A 1 95 ? 19.258 3.069 -5.556 1.00 78.69 95 LYS A CA 1
ATOM 739 C C . LYS A 1 95 ? 18.788 1.775 -6.212 1.00 78.69 95 LYS A C 1
ATOM 741 O O . LYS A 1 95 ? 17.771 1.805 -6.909 1.00 78.69 95 LYS A O 1
ATOM 746 N N . PRO A 1 96 ? 19.498 0.656 -6.010 1.00 79.56 96 PRO A N 1
ATOM 747 C CA . PRO A 1 96 ? 19.073 -0.619 -6.557 1.00 79.56 96 PRO A CA 1
ATOM 748 C C . PRO A 1 96 ? 17.753 -1.059 -5.916 1.00 79.56 96 PRO A C 1
ATOM 750 O O . PRO A 1 96 ? 17.616 -1.076 -4.693 1.00 79.56 96 PRO A O 1
ATOM 753 N N . VAL A 1 97 ? 16.798 -1.447 -6.753 1.00 85.69 97 VAL A N 1
ATOM 754 C CA . VAL A 1 97 ? 15.536 -2.079 -6.367 1.00 85.69 97 VAL A CA 1
ATOM 755 C C . VAL A 1 97 ? 15.573 -3.521 -6.849 1.00 85.69 97 VAL A C 1
ATOM 757 O O . VAL A 1 97 ? 15.873 -3.785 -8.013 1.00 85.69 97 VAL A O 1
ATOM 760 N N . LEU A 1 98 ? 15.281 -4.459 -5.950 1.00 85.00 98 LEU A N 1
ATOM 761 C CA . LEU A 1 98 ? 15.189 -5.878 -6.268 1.00 85.00 98 LEU A CA 1
ATOM 762 C C . LEU A 1 98 ? 13.727 -6.313 -6.194 1.00 85.00 98 LEU A C 1
ATOM 764 O O . LEU A 1 98 ? 13.085 -6.147 -5.160 1.00 85.00 98 LEU A O 1
ATOM 768 N N . MET A 1 99 ? 13.229 -6.890 -7.281 1.00 86.62 99 MET A N 1
ATOM 769 C CA . MET A 1 99 ? 11.878 -7.432 -7.383 1.00 86.62 99 MET A CA 1
ATOM 770 C C . MET A 1 99 ? 11.942 -8.931 -7.632 1.00 86.62 99 MET A C 1
ATOM 772 O O . MET A 1 99 ? 12.811 -9.396 -8.366 1.00 86.62 99 MET A O 1
ATOM 776 N N . ALA A 1 100 ? 10.987 -9.666 -7.074 1.00 86.31 100 ALA A N 1
ATOM 777 C CA . ALA A 1 100 ? 10.719 -11.054 -7.421 1.00 86.31 100 ALA A CA 1
ATOM 778 C C . ALA A 1 100 ? 9.258 -11.162 -7.861 1.00 86.31 100 ALA A C 1
ATOM 780 O O . ALA A 1 100 ? 8.378 -10.593 -7.215 1.00 86.31 100 ALA A O 1
ATOM 781 N N . SER A 1 101 ? 9.003 -11.862 -8.959 1.00 86.50 101 SER A N 1
ATOM 782 C CA . SER A 1 101 ? 7.659 -12.035 -9.504 1.00 86.50 101 SER A CA 1
ATOM 783 C C . SER A 1 101 ? 7.523 -13.387 -10.191 1.00 86.50 101 SER A C 1
ATOM 785 O O . SER A 1 101 ? 8.485 -13.907 -10.755 1.00 86.50 101 SER A O 1
ATOM 787 N N . THR A 1 102 ? 6.328 -13.964 -10.122 1.00 87.94 102 THR A N 1
ATOM 788 C CA . THR A 1 102 ? 5.968 -15.219 -10.795 1.00 87.94 102 THR A CA 1
ATOM 789 C C . THR A 1 102 ? 5.261 -15.001 -12.129 1.00 87.94 102 THR A C 1
ATOM 791 O O . THR A 1 102 ? 5.190 -15.927 -12.928 1.00 87.94 102 THR A O 1
ATOM 794 N N . SER A 1 103 ? 4.719 -13.804 -12.368 1.00 82.62 103 SER A N 1
ATOM 795 C CA . SER A 1 103 ? 3.921 -13.484 -13.560 1.00 82.62 103 SER A CA 1
ATOM 796 C C . SER A 1 103 ? 4.572 -12.437 -14.458 1.00 82.62 103 SER A C 1
ATOM 798 O O . SER A 1 103 ? 4.392 -12.475 -15.668 1.00 82.62 103 SER A O 1
ATOM 800 N N . GLU A 1 104 ? 5.345 -11.518 -13.876 1.00 85.81 104 GLU A N 1
ATOM 801 C CA . GLU A 1 104 ? 5.892 -10.354 -14.574 1.00 85.81 104 GLU A CA 1
ATOM 802 C C . GLU A 1 104 ? 7.416 -10.396 -14.638 1.00 85.81 104 GLU A C 1
ATOM 804 O O . GLU A 1 104 ? 8.090 -10.662 -13.642 1.00 85.81 104 GLU A O 1
ATOM 809 N N . GLY A 1 105 ? 7.965 -10.079 -15.808 1.00 81.25 105 GLY A N 1
ATOM 810 C CA . GLY A 1 105 ? 9.404 -10.000 -16.044 1.00 81.25 105 GLY A CA 1
ATOM 811 C C . GLY A 1 105 ? 9.904 -8.576 -16.285 1.00 81.25 105 GLY A C 1
ATOM 812 O O . GLY A 1 105 ? 9.277 -7.579 -15.916 1.00 81.25 105 GLY A O 1
ATOM 813 N N . SER A 1 106 ? 11.063 -8.472 -16.939 1.00 78.19 106 SER A N 1
ATOM 814 C CA . SER A 1 106 ? 11.623 -7.181 -17.355 1.00 78.19 106 SER A CA 1
ATOM 815 C C . SER A 1 106 ? 10.906 -6.573 -18.560 1.00 78.19 106 SER A C 1
ATOM 817 O O . SER A 1 106 ? 10.778 -5.353 -18.628 1.00 78.19 106 SER A O 1
ATOM 819 N N . HIS A 1 107 ? 10.441 -7.405 -19.493 1.00 81.25 107 HIS A N 1
ATOM 820 C CA . HIS A 1 107 ? 9.804 -6.971 -20.735 1.00 81.25 107 HIS A CA 1
ATOM 821 C C . HIS A 1 107 ? 8.271 -7.018 -20.636 1.00 81.25 107 HIS A C 1
ATOM 823 O O . HIS A 1 107 ? 7.751 -7.893 -19.943 1.00 81.25 107 HIS A O 1
ATOM 829 N N . PRO A 1 108 ? 7.552 -6.122 -21.341 1.00 86.44 108 PRO A N 1
ATOM 830 C CA . PRO A 1 108 ? 8.068 -5.007 -22.146 1.00 86.44 108 PRO A CA 1
ATOM 831 C C . PRO A 1 108 ? 8.668 -3.878 -21.289 1.00 86.44 108 PRO A C 1
ATOM 833 O O . PRO A 1 108 ? 8.224 -3.604 -20.177 1.00 86.44 108 PRO A O 1
ATOM 836 N N . ILE A 1 109 ? 9.698 -3.205 -21.806 1.00 85.50 109 ILE A N 1
ATOM 837 C CA . ILE A 1 109 ? 10.315 -2.071 -21.105 1.00 85.50 109 ILE A CA 1
ATOM 838 C C . ILE A 1 109 ? 9.399 -0.861 -21.279 1.00 85.50 109 ILE A C 1
ATOM 840 O O . ILE A 1 109 ? 9.048 -0.495 -22.396 1.00 85.50 109 ILE A O 1
ATOM 844 N N . THR A 1 110 ? 9.015 -0.242 -20.169 1.00 85.62 110 THR A N 1
ATOM 845 C CA . THR A 1 110 ? 8.190 0.971 -20.146 1.00 85.62 110 THR A CA 1
ATOM 846 C C . THR A 1 110 ? 9.060 2.167 -19.766 1.00 85.62 110 THR A C 1
ATOM 848 O O . THR A 1 110 ? 9.986 2.022 -18.979 1.00 85.62 110 THR A O 1
ATOM 851 N N . SER A 1 111 ? 8.769 3.371 -20.250 1.00 86.94 111 SER A N 1
ATOM 852 C CA . SER A 1 111 ? 9.418 4.591 -19.751 1.00 86.94 111 SER A CA 1
ATOM 853 C C . SER A 1 111 ? 8.681 5.153 -18.531 1.00 86.94 111 SER A C 1
ATOM 855 O O . SER A 1 111 ? 7.450 5.176 -18.497 1.00 86.94 111 SER A O 1
ATOM 857 N N . ALA A 1 112 ? 9.417 5.634 -17.532 1.00 84.50 112 ALA A N 1
ATOM 858 C CA . ALA A 1 112 ? 8.874 6.391 -16.408 1.00 84.50 112 ALA A CA 1
ATOM 859 C C . ALA A 1 112 ? 9.425 7.822 -16.415 1.00 84.50 112 ALA A C 1
ATOM 861 O O . ALA A 1 112 ? 10.635 8.023 -16.520 1.00 84.50 112 ALA A O 1
ATOM 862 N N . GLN A 1 113 ? 8.536 8.805 -16.255 1.00 86.44 113 GLN A N 1
ATOM 863 C CA . GLN A 1 113 ? 8.933 10.200 -16.103 1.00 86.44 113 GLN A CA 1
ATOM 864 C C . GLN A 1 113 ? 9.514 10.443 -14.720 1.00 86.44 113 GLN A C 1
ATOM 866 O O . GLN A 1 113 ? 8.928 10.067 -13.700 1.00 86.44 113 GLN A O 1
ATOM 871 N N . ARG A 1 114 ? 10.659 11.116 -14.689 1.00 85.25 114 ARG A N 1
ATOM 872 C CA . ARG A 1 114 ? 11.388 11.380 -13.461 1.00 85.25 114 ARG A CA 1
ATOM 873 C C . ARG A 1 114 ? 11.986 12.772 -13.472 1.00 85.25 114 ARG A C 1
ATOM 875 O O . ARG A 1 114 ? 12.603 13.169 -14.447 1.00 85.25 114 ARG A O 1
ATOM 882 N N . TRP A 1 115 ? 11.839 13.490 -12.364 1.00 85.56 115 TRP A N 1
ATOM 883 C CA . TRP A 1 115 ? 12.530 14.760 -12.177 1.00 85.56 115 TRP A CA 1
ATOM 884 C C . TRP A 1 115 ? 14.009 14.522 -11.875 1.00 85.56 115 TRP A C 1
ATOM 886 O O . TRP A 1 115 ? 14.341 13.891 -10.864 1.00 85.56 115 TRP A O 1
ATOM 896 N N . ASP A 1 116 ? 14.885 15.050 -12.720 1.00 85.12 116 ASP A N 1
ATOM 897 C CA . ASP A 1 116 ? 16.315 15.089 -12.460 1.00 85.12 116 ASP A CA 1
ATOM 898 C C . ASP A 1 116 ? 16.709 16.422 -11.807 1.00 85.12 116 ASP A C 1
ATOM 900 O O . ASP A 1 116 ? 16.380 17.510 -12.280 1.00 85.12 116 ASP A O 1
ATOM 904 N N . LYS A 1 117 ? 17.433 16.335 -10.686 1.00 84.69 117 LYS A N 1
ATOM 905 C CA . LYS A 1 117 ? 17.879 17.510 -9.925 1.00 84.69 117 LYS A CA 1
ATOM 906 C C . LYS A 1 117 ? 19.036 18.237 -10.606 1.00 84.69 117 LYS A C 1
ATOM 908 O O . LYS A 1 117 ? 19.174 19.436 -10.379 1.00 84.69 117 LYS A O 1
ATOM 913 N N . GLY A 1 118 ? 19.852 17.528 -11.391 1.00 86.00 118 GLY A N 1
ATOM 914 C CA . GLY A 1 118 ? 21.001 18.110 -12.086 1.00 86.00 118 GLY A CA 1
ATOM 915 C C . GLY A 1 118 ? 20.554 18.999 -13.239 1.00 86.00 11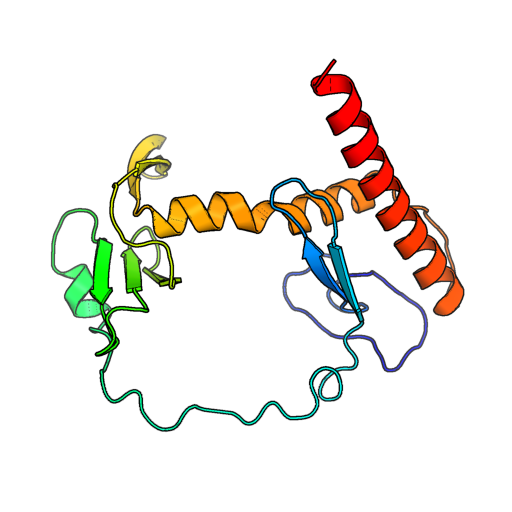8 GLY A C 1
ATOM 916 O O . GLY A 1 118 ? 20.839 20.193 -13.255 1.00 86.00 118 GLY A O 1
ATOM 917 N N . THR A 1 119 ? 19.779 18.428 -14.158 1.00 84.00 119 THR A N 1
ATOM 918 C CA . THR A 1 119 ? 19.249 19.144 -15.328 1.00 84.00 119 THR A CA 1
ATOM 919 C C . THR A 1 119 ? 18.020 20.001 -15.021 1.00 84.00 119 THR A C 1
ATOM 921 O O . THR A 1 119 ? 17.648 20.826 -15.848 1.00 84.00 119 THR A O 1
ATOM 924 N N . LYS A 1 120 ? 17.392 19.840 -13.842 1.00 87.38 120 LYS A N 1
ATOM 925 C CA . LYS A 1 120 ? 16.123 20.494 -13.457 1.00 87.38 120 LYS A CA 1
ATOM 926 C C . LYS A 1 120 ? 15.026 20.292 -14.508 1.00 87.38 120 LYS A C 1
ATOM 928 O O . LYS A 1 120 ? 14.254 21.203 -14.798 1.00 87.38 120 LYS A O 1
ATOM 933 N N . THR A 1 121 ? 14.978 19.101 -15.095 1.00 90.75 121 THR A N 1
ATOM 934 C CA . THR A 1 121 ? 13.973 18.727 -16.094 1.00 90.75 121 THR A CA 1
ATOM 935 C C . THR A 1 121 ? 13.434 17.330 -15.823 1.00 90.75 121 THR A C 1
ATOM 937 O O . THR A 1 121 ? 14.004 16.556 -15.047 1.00 90.75 121 THR A O 1
ATOM 940 N N . TYR A 1 122 ? 12.300 17.011 -16.446 1.00 88.06 122 TYR A N 1
ATOM 941 C CA . TYR A 1 122 ? 11.779 15.652 -16.455 1.00 88.06 122 TYR A CA 1
ATOM 942 C C . TYR A 1 122 ? 12.491 14.832 -17.530 1.00 88.06 122 TYR A C 1
ATOM 944 O O . TYR A 1 122 ? 12.359 15.111 -18.719 1.00 88.06 122 TYR A O 1
ATOM 952 N N . ILE A 1 123 ? 13.204 13.797 -17.101 1.00 87.31 123 ILE A N 1
ATOM 953 C CA . ILE A 1 123 ? 13.836 12.803 -17.965 1.00 87.31 123 ILE A CA 1
ATOM 954 C C . ILE A 1 123 ? 12.971 11.542 -18.041 1.00 87.31 123 ILE A C 1
ATOM 956 O O . ILE A 1 123 ? 12.217 11.222 -17.117 1.00 87.31 123 ILE A O 1
ATOM 960 N N . GLN A 1 124 ? 13.086 10.813 -19.148 1.00 87.00 124 GLN A N 1
ATOM 961 C CA . GLN A 1 124 ? 12.453 9.509 -19.320 1.00 87.00 124 GLN A CA 1
ATOM 962 C C . GLN A 1 124 ? 13.457 8.416 -18.971 1.00 87.00 124 GLN A C 1
ATOM 964 O O . GLN A 1 124 ? 14.495 8.293 -19.617 1.00 87.00 124 GLN A O 1
ATOM 969 N N . VAL A 1 125 ? 13.148 7.619 -17.950 1.00 85.62 125 VAL A N 1
ATOM 970 C CA . VAL A 1 125 ? 14.004 6.516 -17.499 1.00 85.62 125 VAL A CA 1
ATOM 971 C C . VAL A 1 125 ? 13.374 5.187 -17.924 1.00 85.62 125 VAL A C 1
ATOM 973 O O . VAL A 1 125 ? 12.189 4.971 -17.645 1.00 85.62 125 VAL A O 1
ATOM 976 N N . PRO A 1 126 ? 14.119 4.276 -18.578 1.00 85.69 126 PRO A N 1
ATOM 977 C CA . PRO A 1 126 ? 13.615 2.947 -18.885 1.00 85.69 126 PRO A CA 1
ATOM 978 C C . PRO A 1 126 ? 13.393 2.153 -17.592 1.00 85.69 126 PRO A C 1
ATOM 980 O O . PRO A 1 126 ? 14.234 2.105 -16.688 1.00 85.69 126 PRO A O 1
ATOM 983 N N . ARG A 1 127 ? 12.226 1.524 -17.509 1.00 88.25 127 ARG A N 1
ATOM 984 C CA . ARG A 1 127 ? 11.713 0.827 -16.336 1.00 88.25 127 ARG A CA 1
ATOM 985 C C . ARG A 1 127 ? 11.156 -0.540 -16.746 1.00 88.25 127 ARG A C 1
ATOM 987 O O . ARG A 1 127 ? 10.347 -0.616 -17.672 1.00 88.25 127 ARG A O 1
ATOM 994 N N . PRO A 1 128 ? 11.532 -1.624 -16.052 1.00 89.31 128 PRO A N 1
ATOM 995 C CA . PRO A 1 128 ? 11.027 -2.955 -16.371 1.00 89.31 128 PRO A CA 1
ATOM 996 C C . PRO A 1 128 ? 9.541 -3.119 -16.015 1.00 89.31 128 PRO A C 1
ATOM 998 O O . PRO A 1 128 ? 9.060 -2.512 -15.050 1.00 89.31 128 PRO A O 1
ATOM 1001 N N . ASN A 1 129 ? 8.832 -3.985 -16.752 1.00 88.62 129 ASN A N 1
ATOM 1002 C CA . ASN A 1 129 ? 7.383 -4.180 -16.595 1.00 88.62 129 ASN A CA 1
ATOM 1003 C C . ASN A 1 129 ? 6.977 -4.568 -15.169 1.00 88.62 129 ASN A C 1
ATOM 1005 O O . ASN A 1 129 ? 5.992 -4.060 -14.646 1.00 88.62 129 ASN A O 1
ATOM 1009 N N . VAL A 1 130 ? 7.774 -5.398 -14.492 1.00 88.94 130 VAL A N 1
ATOM 1010 C CA . VAL A 1 130 ? 7.517 -5.797 -13.098 1.00 88.94 130 VAL A CA 1
ATOM 1011 C C . VAL A 1 130 ? 7.383 -4.608 -12.138 1.00 88.94 130 VAL A C 1
ATOM 1013 O O . VAL A 1 130 ? 6.565 -4.647 -11.221 1.00 88.94 130 VAL A O 1
ATOM 1016 N N . ILE A 1 131 ? 8.124 -3.514 -12.356 1.00 89.56 131 ILE A N 1
ATOM 1017 C CA . ILE A 1 131 ? 7.988 -2.295 -11.541 1.00 89.56 131 ILE A CA 1
ATOM 1018 C C . ILE A 1 131 ? 6.702 -1.552 -11.923 1.00 89.56 131 ILE A C 1
ATOM 1020 O O . ILE A 1 131 ? 6.051 -0.962 -11.062 1.00 89.56 131 ILE A O 1
ATOM 1024 N N . THR A 1 132 ? 6.318 -1.568 -13.204 1.00 89.62 132 THR A N 1
ATOM 1025 C CA . THR A 1 132 ? 5.019 -1.055 -13.670 1.00 89.62 132 THR A CA 1
ATOM 1026 C C . THR A 1 132 ? 3.872 -1.769 -12.982 1.00 89.62 132 THR A C 1
ATOM 1028 O O . THR A 1 132 ? 3.074 -1.109 -12.317 1.00 89.62 132 THR A O 1
ATOM 1031 N N . ALA A 1 133 ? 3.833 -3.094 -13.080 1.00 90.19 133 ALA A N 1
ATOM 1032 C CA . ALA A 1 133 ? 2.802 -3.922 -12.476 1.00 90.19 133 ALA A CA 1
ATOM 1033 C C . ALA A 1 133 ? 2.715 -3.697 -10.961 1.00 90.19 133 ALA A C 1
ATOM 1035 O O . ALA A 1 133 ? 1.637 -3.401 -10.448 1.00 90.19 133 ALA A O 1
ATOM 1036 N N . TYR A 1 134 ? 3.858 -3.719 -10.267 1.00 90.75 134 TYR A N 1
ATOM 1037 C CA . TYR A 1 134 ? 3.914 -3.473 -8.828 1.00 90.75 134 TYR A CA 1
ATOM 1038 C C . TYR A 1 134 ? 3.382 -2.089 -8.438 1.00 90.75 134 TYR A C 1
ATOM 1040 O O . TYR A 1 134 ? 2.553 -1.971 -7.538 1.00 90.75 134 TYR A O 1
ATOM 1048 N N . ASN A 1 135 ? 3.821 -1.028 -9.122 1.00 88.88 135 ASN A N 1
ATOM 1049 C CA . ASN A 1 135 ? 3.371 0.330 -8.810 1.00 88.88 135 ASN A CA 1
ATOM 1050 C C . ASN A 1 135 ? 1.872 0.516 -9.077 1.00 88.88 135 ASN A C 1
ATOM 1052 O O . ASN A 1 135 ? 1.228 1.312 -8.396 1.00 88.88 135 ASN A O 1
ATOM 1056 N N . THR A 1 136 ? 1.310 -0.201 -10.050 1.00 86.56 136 THR A N 1
ATOM 1057 C CA . THR A 1 136 ? -0.133 -0.197 -10.309 1.00 86.56 136 THR A CA 1
ATOM 1058 C C . THR A 1 136 ? -0.892 -0.926 -9.200 1.00 86.56 136 THR A C 1
ATOM 1060 O O . THR A 1 136 ? -1.901 -0.410 -8.724 1.00 86.56 136 THR A O 1
ATOM 1063 N N . SER A 1 137 ? -0.400 -2.077 -8.732 1.00 85.19 137 SER A N 1
ATOM 1064 C CA . SER A 1 137 ? -1.090 -2.890 -7.723 1.00 85.19 137 SER A CA 1
ATOM 1065 C C . SER A 1 137 ? -0.928 -2.391 -6.284 1.00 85.19 137 SER A C 1
ATOM 1067 O O . SER A 1 137 ? -1.838 -2.549 -5.476 1.00 85.19 137 SER A O 1
ATOM 1069 N N . MET A 1 138 ? 0.205 -1.773 -5.939 1.00 83.69 138 MET A N 1
ATOM 1070 C CA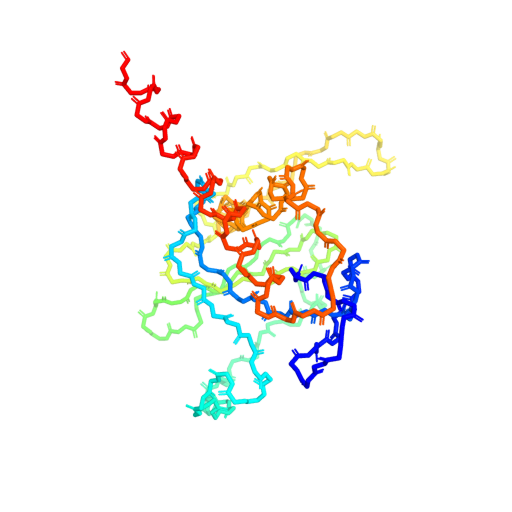 . MET A 1 138 ? 0.543 -1.382 -4.560 1.00 83.69 138 MET A CA 1
ATOM 1071 C C . MET A 1 138 ? -0.361 -0.270 -3.999 1.00 83.69 138 MET A C 1
ATOM 1073 O O . MET A 1 138 ? -0.533 -0.150 -2.788 1.00 83.69 138 MET A O 1
ATOM 1077 N N . ARG A 1 139 ? -0.956 0.555 -4.865 1.00 86.12 139 ARG A N 1
ATOM 1078 C CA . ARG A 1 139 ? -1.609 1.812 -4.460 1.00 86.12 139 ARG A CA 1
ATOM 1079 C C . ARG A 1 139 ? -2.928 1.634 -3.710 1.00 86.12 139 ARG A C 1
ATOM 1081 O O . ARG A 1 139 ? -3.354 2.579 -3.053 1.00 86.12 139 ARG A O 1
ATOM 1088 N N . GLY A 1 140 ? -3.572 0.470 -3.800 1.00 90.12 140 GLY A N 1
ATOM 1089 C CA . GLY A 1 140 ? -4.910 0.243 -3.245 1.00 90.12 140 GLY A CA 1
ATOM 1090 C C . GLY A 1 140 ? -5.008 0.523 -1.744 1.00 90.12 140 GLY A C 1
ATOM 1091 O O . GLY A 1 140 ? -5.863 1.293 -1.310 1.00 90.12 140 GLY A O 1
ATOM 1092 N N . VAL A 1 141 ? -4.084 -0.039 -0.959 1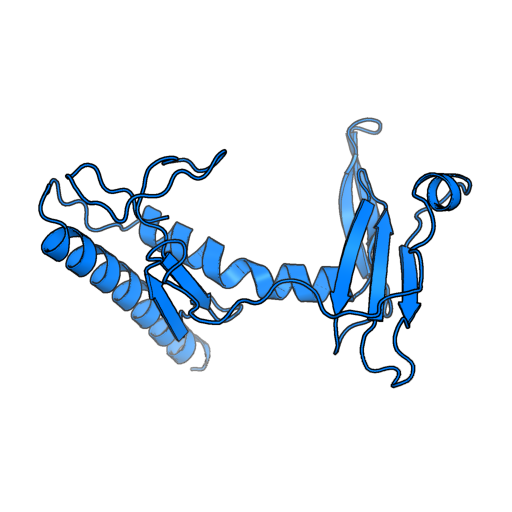.00 90.94 141 VAL A N 1
ATOM 1093 C CA . VAL A 1 141 ? -4.070 0.116 0.506 1.00 90.94 141 VAL A CA 1
ATOM 1094 C C . VAL A 1 141 ? -3.768 1.560 0.913 1.00 90.94 141 VAL A C 1
ATOM 1096 O O . VAL A 1 141 ? -4.467 2.113 1.757 1.00 90.94 141 VAL A O 1
ATOM 1099 N N . ASP A 1 142 ? -2.771 2.196 0.290 1.00 90.31 142 ASP A N 1
ATOM 1100 C CA . ASP A 1 142 ? -2.388 3.579 0.612 1.00 90.31 142 ASP A CA 1
ATOM 1101 C C . ASP A 1 142 ? -3.499 4.580 0.255 1.00 90.31 142 ASP A C 1
ATOM 1103 O O . ASP A 1 142 ? -3.727 5.559 0.970 1.00 90.31 142 ASP A O 1
ATOM 1107 N N . LEU A 1 143 ? -4.222 4.339 -0.845 1.00 91.88 143 LEU A N 1
ATOM 1108 C CA . LEU A 1 143 ? -5.381 5.144 -1.223 1.00 91.88 143 LEU A CA 1
ATOM 1109 C C . LEU A 1 143 ? -6.531 4.978 -0.227 1.00 91.88 143 LEU A C 1
ATOM 1111 O O . LEU A 1 143 ? -7.158 5.980 0.116 1.00 91.88 143 LEU A O 1
ATOM 1115 N N . ASN A 1 144 ? -6.779 3.759 0.255 1.00 93.12 144 ASN A N 1
ATOM 1116 C CA . ASN A 1 144 ? -7.806 3.490 1.260 1.00 93.12 144 ASN A CA 1
ATOM 1117 C C . ASN A 1 144 ? -7.464 4.187 2.590 1.00 93.12 144 ASN A C 1
ATOM 1119 O O . ASN A 1 144 ? -8.284 4.944 3.105 1.00 93.12 144 ASN A O 1
ATOM 1123 N N . ASP A 1 145 ? -6.221 4.043 3.072 1.00 91.06 145 ASP A N 1
ATOM 1124 C CA . ASP A 1 145 ? -5.717 4.711 4.289 1.00 91.06 145 ASP A CA 1
ATOM 1125 C C . ASP A 1 145 ? -5.864 6.237 4.176 1.00 91.06 145 ASP A C 1
ATOM 1127 O O . ASP A 1 145 ? -6.271 6.910 5.124 1.00 91.06 145 ASP A O 1
ATOM 1131 N N . ARG A 1 146 ? -5.624 6.792 2.980 1.00 92.25 146 ARG A N 1
ATOM 1132 C CA . ARG A 1 146 ? -5.836 8.216 2.698 1.00 92.25 146 ARG A CA 1
ATOM 1133 C C . ARG A 1 146 ? -7.314 8.620 2.735 1.00 92.25 146 ARG A C 1
ATOM 1135 O O . ARG A 1 146 ? -7.622 9.675 3.281 1.00 92.25 146 ARG A O 1
ATOM 1142 N N . MET A 1 147 ? -8.222 7.827 2.162 1.00 93.25 147 MET A N 1
ATOM 1143 C CA . MET A 1 147 ? -9.665 8.123 2.201 1.00 93.25 147 MET A CA 1
ATOM 1144 C C . MET A 1 147 ? -10.200 8.091 3.632 1.00 93.25 147 MET A C 1
ATOM 1146 O O . MET A 1 147 ? -10.894 9.022 4.040 1.00 93.25 147 MET A O 1
ATOM 1150 N N . ILE A 1 148 ? -9.796 7.082 4.409 1.00 93.00 148 ILE A N 1
ATOM 1151 C CA . ILE A 1 148 ? -10.101 7.006 5.840 1.00 93.00 148 ILE A CA 1
ATOM 1152 C C . ILE A 1 148 ? -9.540 8.235 6.557 1.00 93.00 148 ILE A C 1
ATOM 1154 O O . ILE A 1 148 ? -10.245 8.847 7.346 1.00 93.00 148 ILE A O 1
ATOM 11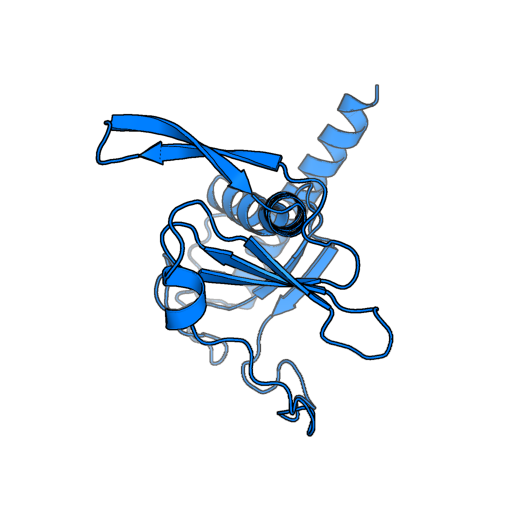58 N N . ALA A 1 149 ? -8.301 8.649 6.275 1.00 91.06 149 ALA A N 1
ATOM 1159 C CA . ALA A 1 149 ? -7.704 9.810 6.931 1.00 91.06 149 ALA A CA 1
ATOM 1160 C C . ALA A 1 149 ? -8.468 11.124 6.677 1.00 91.06 149 ALA A C 1
ATOM 1162 O O . ALA A 1 149 ? -8.518 11.959 7.581 1.00 91.06 149 ALA A O 1
ATOM 1163 N N . TYR A 1 150 ? -9.067 11.309 5.494 1.00 91.44 150 TYR A N 1
ATOM 1164 C CA . TYR A 1 150 ? -9.840 12.516 5.171 1.00 91.44 150 TYR A CA 1
ATOM 1165 C C . TYR A 1 150 ? -11.204 12.575 5.863 1.00 91.44 150 TYR A C 1
ATOM 1167 O O . TYR A 1 150 ? -11.598 13.649 6.312 1.00 91.44 150 TYR A O 1
ATOM 1175 N N . TYR A 1 151 ? -11.908 11.445 5.969 1.00 89.19 151 TYR A N 1
ATOM 1176 C CA . TYR A 1 151 ? -13.288 11.389 6.476 1.00 89.19 151 TYR A CA 1
ATOM 1177 C C . TYR A 1 151 ? -13.431 10.591 7.775 1.00 89.19 151 TYR A C 1
ATOM 1179 O O . TYR A 1 151 ? -14.511 10.102 8.091 1.00 89.19 151 TYR A O 1
ATOM 1187 N N . ARG A 1 152 ? -12.339 10.462 8.535 1.00 89.81 152 ARG A N 1
ATOM 1188 C CA . ARG A 1 152 ? -12.280 9.635 9.742 1.00 89.81 152 ARG A CA 1
ATOM 1189 C C . ARG A 1 152 ? -13.347 10.035 10.755 1.00 89.81 152 ARG A C 1
ATOM 1191 O O . ARG A 1 152 ? -13.377 11.191 11.190 1.00 89.81 152 ARG A O 1
ATOM 1198 N N . ILE A 1 153 ? -14.099 9.063 11.261 1.00 89.19 153 ILE A N 1
ATOM 1199 C CA . ILE A 1 153 ? -14.951 9.239 12.439 1.00 89.19 153 ILE A CA 1
ATOM 1200 C C . ILE A 1 153 ? -14.062 9.562 13.655 1.00 89.19 153 ILE A C 1
ATOM 1202 O O . ILE A 1 153 ? -13.423 8.708 14.276 1.00 89.19 153 ILE A O 1
ATOM 1206 N N . ALA A 1 154 ? -13.983 10.849 13.994 1.00 78.81 154 ALA A N 1
ATOM 1207 C CA . ALA A 1 154 ? -13.094 11.359 15.028 1.00 78.81 154 ALA A CA 1
ATOM 1208 C C . ALA A 1 154 ? -13.705 11.199 16.430 1.00 78.81 154 ALA A C 1
ATOM 1210 O O . ALA A 1 154 ? -14.342 12.110 16.953 1.00 78.81 154 ALA A O 1
ATOM 1211 N N . GLN A 1 155 ? -13.471 10.052 17.071 1.00 78.06 155 GLN A N 1
ATOM 1212 C CA . GLN A 1 155 ? -13.872 9.815 18.463 1.00 78.06 155 GLN A CA 1
ATOM 1213 C C . GLN A 1 155 ? -12.683 9.930 19.421 1.00 78.06 155 GLN A C 1
ATOM 1215 O O . GLN A 1 155 ? -11.661 9.257 19.266 1.00 78.06 155 GLN A O 1
ATOM 1220 N N . LYS A 1 156 ? -12.824 10.746 20.472 1.00 79.56 156 LYS A N 1
ATOM 1221 C CA . LYS A 1 156 ? -11.865 10.799 21.587 1.00 79.56 156 LYS A CA 1
ATOM 1222 C C . LYS A 1 156 ? -12.229 9.730 22.616 1.00 79.56 156 LYS A C 1
ATOM 1224 O O . LYS A 1 156 ? -12.881 10.012 23.614 1.00 79.56 156 LYS A O 1
ATOM 1229 N N . THR A 1 157 ? -11.805 8.492 22.375 1.00 86.19 157 THR A N 1
ATOM 1230 C CA . THR A 1 157 ? -12.007 7.379 23.312 1.00 86.19 157 THR A CA 1
ATOM 1231 C C . THR A 1 157 ? -10.700 6.672 23.636 1.00 86.19 157 THR A C 1
ATOM 1233 O O . THR A 1 157 ? -9.823 6.521 22.789 1.00 86.19 157 THR A O 1
ATOM 1236 N N . ARG A 1 158 ? -10.584 6.206 24.881 1.00 86.38 158 ARG A N 1
ATOM 1237 C CA . ARG A 1 158 ? -9.510 5.304 25.324 1.00 86.38 158 ARG A CA 1
ATOM 1238 C C . ARG A 1 158 ? -9.953 3.839 25.333 1.00 86.38 158 ARG A C 1
ATOM 1240 O O . ARG A 1 158 ? -9.154 2.971 25.662 1.00 86.38 158 ARG A O 1
ATOM 1247 N N . LYS A 1 159 ? -11.215 3.551 24.988 1.00 90.06 159 LYS A N 1
ATOM 1248 C CA . LYS A 1 159 ? -11.756 2.188 24.923 1.00 90.06 159 LYS A CA 1
ATOM 1249 C C . LYS A 1 159 ? -11.455 1.588 23.552 1.00 90.06 159 LYS A C 1
ATOM 1251 O O . LYS A 1 159 ? -12.028 2.010 22.549 1.00 90.06 159 LYS A O 1
ATOM 1256 N N . LEU A 1 160 ? -10.583 0.583 23.534 1.00 88.31 160 LEU A N 1
ATOM 1257 C CA . LEU A 1 160 ? -10.136 -0.093 22.316 1.00 88.31 160 LEU A CA 1
ATOM 1258 C C . LEU A 1 160 ? -11.287 -0.643 21.444 1.00 88.31 160 LEU A C 1
ATOM 1260 O O . LEU A 1 160 ? -11.250 -0.393 20.240 1.00 88.31 160 LEU A O 1
ATOM 1264 N N . PRO A 1 161 ? -12.335 -1.301 21.990 1.00 90.69 161 PRO A N 1
ATOM 1265 C CA . PRO A 1 161 ? -13.428 -1.820 21.162 1.00 90.69 161 PRO A CA 1
ATOM 1266 C C . PRO A 1 161 ? -14.187 -0.716 20.420 1.00 90.69 161 PRO A C 1
ATOM 1268 O O . PRO A 1 161 ? -14.475 -0.851 19.238 1.00 90.69 161 PRO A O 1
ATOM 1271 N N . VAL A 1 162 ? -14.450 0.412 21.089 1.00 90.50 162 VAL A N 1
ATOM 1272 C CA . VAL A 1 162 ? -15.138 1.565 20.483 1.00 90.50 162 VAL A CA 1
ATOM 1273 C C . VAL A 1 162 ? -14.295 2.164 19.361 1.00 90.50 162 VAL A C 1
ATOM 1275 O O . VAL A 1 162 ? -14.820 2.487 18.298 1.00 90.50 162 VAL A O 1
ATOM 1278 N N . TYR A 1 163 ? -12.981 2.271 19.579 1.00 89.44 163 TYR A N 1
ATOM 1279 C CA . TYR A 1 163 ? -12.062 2.781 18.567 1.00 89.44 163 TYR A CA 1
ATOM 1280 C C . TYR A 1 163 ? -12.013 1.879 17.325 1.00 89.44 163 TYR A C 1
ATOM 1282 O O . TYR A 1 163 ? -12.095 2.374 16.202 1.00 89.44 163 TYR A O 1
ATOM 1290 N N . PHE A 1 164 ? -11.938 0.556 17.518 1.00 89.31 164 PHE A N 1
ATOM 1291 C CA . PHE A 1 164 ? -11.988 -0.406 16.415 1.00 89.31 164 PHE A CA 1
ATOM 1292 C C . PHE A 1 164 ? -13.307 -0.349 15.652 1.00 89.31 164 PHE A C 1
ATOM 1294 O O . PHE A 1 164 ? -13.277 -0.320 14.427 1.00 89.31 164 PHE A O 1
ATOM 1301 N N . MET A 1 165 ? -14.445 -0.287 16.351 1.00 91.44 165 MET A N 1
ATOM 1302 C CA . MET A 1 165 ? -15.750 -0.172 15.695 1.00 91.44 165 MET A CA 1
ATOM 1303 C C . MET A 1 165 ? -15.805 1.048 14.771 1.00 91.44 165 MET A C 1
ATOM 1305 O O . MET A 1 165 ? -16.184 0.908 13.615 1.00 91.44 165 MET A O 1
ATOM 1309 N N . CYS A 1 166 ? -15.347 2.216 15.231 1.00 92.50 166 CYS A N 1
ATOM 1310 C CA . CYS A 1 166 ? -15.312 3.420 14.394 1.00 92.50 166 CYS A CA 1
ATOM 1311 C C . CYS A 1 166 ? -14.415 3.238 13.162 1.00 92.50 166 CYS A C 1
ATOM 1313 O O . CYS A 1 166 ? -14.828 3.561 12.054 1.00 92.50 166 CYS A O 1
ATOM 1315 N N . HIS A 1 167 ? -13.222 2.663 13.338 1.00 92.00 167 HIS A N 1
ATOM 1316 C CA . HIS A 1 167 ? -12.304 2.421 12.225 1.00 92.00 167 HIS A CA 1
ATOM 1317 C C . HIS A 1 167 ? -12.878 1.458 11.174 1.00 92.00 167 HIS A C 1
ATOM 1319 O O . HIS A 1 167 ? -12.698 1.675 9.979 1.00 92.00 167 HIS A O 1
ATOM 1325 N N . PHE A 1 168 ? -13.575 0.400 11.595 1.00 92.44 168 PHE A N 1
ATOM 1326 C CA . PHE A 1 168 ? -14.194 -0.536 10.654 1.00 92.44 168 PHE A CA 1
ATOM 1327 C C . PHE A 1 168 ? -15.425 0.048 9.963 1.00 92.44 168 PHE A C 1
ATOM 1329 O O . PHE A 1 168 ? -15.674 -0.289 8.809 1.00 92.44 168 PHE A O 1
ATOM 1336 N N . ILE A 1 169 ? -16.146 0.965 10.614 1.00 94.88 169 ILE A N 1
ATOM 1337 C CA . ILE A 1 169 ? -17.191 1.754 9.952 1.00 94.88 169 ILE A CA 1
ATOM 1338 C C . ILE A 1 169 ? -16.568 2.652 8.877 1.00 94.88 169 ILE A C 1
ATOM 1340 O O . ILE A 1 169 ? -17.048 2.635 7.748 1.00 94.88 169 ILE A O 1
ATOM 1344 N N . ASP A 1 170 ? -15.476 3.366 9.179 1.00 94.56 170 ASP A N 1
ATOM 1345 C CA . ASP A 1 170 ? -14.753 4.169 8.178 1.00 94.56 170 ASP A CA 1
ATOM 1346 C C . ASP A 1 170 ? -14.335 3.306 6.971 1.00 94.56 170 ASP A C 1
ATOM 1348 O O . ASP A 1 170 ? -14.545 3.684 5.819 1.00 94.56 170 ASP A O 1
ATOM 1352 N N . LEU A 1 171 ? -13.790 2.112 7.228 1.00 94.06 171 LEU A N 1
ATOM 1353 C CA . LEU A 1 171 ? -13.371 1.170 6.186 1.00 94.06 171 LEU A CA 1
ATOM 1354 C C . LEU A 1 171 ? -14.554 0.679 5.335 1.00 94.06 171 LEU A C 1
ATOM 1356 O O . LEU A 1 171 ? -14.460 0.652 4.106 1.00 94.06 171 LEU A O 1
ATOM 1360 N N . ALA A 1 172 ? -15.679 0.339 5.968 1.00 95.06 172 ALA A N 1
ATOM 1361 C CA . ALA A 1 172 ? -16.896 -0.093 5.284 1.00 95.06 172 ALA A CA 1
ATOM 1362 C C . ALA A 1 172 ? -17.525 1.030 4.445 1.00 95.06 172 ALA A C 1
ATOM 1364 O O . ALA A 1 172 ? -17.996 0.773 3.335 1.00 95.06 172 ALA A O 1
ATOM 1365 N N . LEU A 1 173 ? -17.499 2.273 4.934 1.00 95.69 173 LEU A N 1
ATOM 1366 C CA . LEU A 1 173 ? -17.968 3.446 4.194 1.00 95.69 173 LEU A CA 1
ATOM 1367 C C . LEU A 1 173 ? -17.137 3.672 2.930 1.00 95.69 173 LEU A C 1
ATOM 1369 O O . LEU A 1 173 ? -17.707 3.871 1.858 1.00 95.69 173 LEU A O 1
ATOM 1373 N N . VAL A 1 174 ? -15.806 3.582 3.030 1.00 95.19 174 VAL A N 1
ATOM 1374 C CA . VAL A 1 174 ? -14.925 3.696 1.858 1.00 95.19 174 VAL A CA 1
ATOM 1375 C C . VAL A 1 174 ? -15.221 2.589 0.848 1.00 95.19 174 VAL A C 1
ATOM 1377 O O . VAL A 1 174 ? -15.412 2.892 -0.326 1.00 95.19 174 VAL A O 1
ATOM 1380 N N . ASN A 1 175 ? -15.330 1.330 1.281 1.00 95.06 175 ASN A N 1
ATOM 1381 C CA . ASN A 1 175 ? -15.681 0.228 0.379 1.00 95.06 175 ASN A CA 1
ATOM 1382 C C . ASN A 1 175 ? -17.039 0.458 -0.308 1.00 95.06 175 ASN A C 1
ATOM 1384 O O . ASN A 1 175 ? -17.133 0.350 -1.528 1.00 95.06 175 ASN A O 1
ATOM 1388 N N . SER A 1 176 ? -18.064 0.847 0.454 1.00 95.25 176 SER A N 1
ATOM 1389 C CA . SER A 1 176 ? -19.410 1.120 -0.073 1.00 95.25 176 SER A CA 1
ATOM 1390 C C . SER A 1 176 ? -19.403 2.242 -1.114 1.00 95.25 176 SER A C 1
ATOM 1392 O O . SER A 1 176 ? -20.078 2.156 -2.138 1.00 95.25 176 SER A O 1
ATOM 1394 N N . TRP A 1 177 ? -18.609 3.289 -0.881 1.00 94.19 177 TRP A N 1
ATOM 1395 C CA . TRP A 1 177 ? -18.442 4.397 -1.818 1.00 94.19 177 TRP A CA 1
ATOM 1396 C C . TRP A 1 177 ? -17.760 3.971 -3.124 1.00 94.19 177 TRP A C 1
ATOM 1398 O O . TRP A 1 177 ? -18.201 4.366 -4.205 1.00 94.19 177 TRP A O 1
ATOM 1408 N N . ILE A 1 178 ? -16.709 3.150 -3.042 1.00 93.25 178 ILE A N 1
ATOM 1409 C CA . ILE A 1 178 ? -16.006 2.628 -4.222 1.00 93.25 178 ILE A CA 1
ATOM 1410 C C . ILE A 1 178 ? -16.941 1.773 -5.081 1.00 93.25 178 ILE A C 1
ATOM 1412 O O . ILE A 1 178 ? -17.001 1.982 -6.294 1.00 93.25 178 ILE A O 1
ATOM 1416 N N . GLU A 1 179 ? -17.710 0.880 -4.459 1.00 93.44 179 GLU A N 1
ATOM 1417 C CA . GLU A 1 179 ? -18.707 0.054 -5.152 1.00 93.44 179 GLU A CA 1
ATOM 1418 C C . GLU A 1 179 ? -19.793 0.909 -5.818 1.00 93.44 179 GLU A C 1
ATOM 1420 O O . GLU A 1 179 ? -20.078 0.754 -7.007 1.00 93.44 179 GLU A O 1
ATOM 1425 N N . TYR A 1 180 ? -20.342 1.889 -5.093 1.00 94.56 180 TYR A N 1
ATOM 1426 C CA . TYR A 1 180 ? -21.339 2.818 -5.631 1.00 94.56 180 TYR A CA 1
ATOM 1427 C C . TYR A 1 180 ? -20.836 3.563 -6.877 1.00 94.56 180 TYR A C 1
ATOM 1429 O O . TYR A 1 180 ? -21.547 3.663 -7.880 1.00 94.56 180 TYR A O 1
ATOM 1437 N N . ILE A 1 181 ? -19.600 4.074 -6.851 1.00 93.25 181 ILE A N 1
ATOM 1438 C CA . ILE A 1 181 ? -19.000 4.726 -8.024 1.00 93.25 181 ILE A CA 1
ATOM 1439 C C . ILE A 1 181 ? -18.789 3.725 -9.165 1.00 93.25 181 ILE A C 1
ATOM 1441 O O . ILE A 1 181 ? -19.005 4.081 -10.323 1.00 93.25 181 ILE A O 1
ATOM 1445 N N . GLY A 1 182 ? -18.348 2.501 -8.866 1.00 89.06 182 GLY A N 1
ATOM 1446 C CA . GLY A 1 182 ? -18.128 1.457 -9.869 1.00 89.06 182 GLY A CA 1
ATOM 1447 C C . GLY A 1 182 ? -19.396 1.138 -10.663 1.00 89.06 182 GLY A C 1
ATOM 1448 O O . GLY A 1 182 ? -19.371 1.123 -11.896 1.00 89.06 182 GLY A O 1
ATOM 1449 N N . ILE A 1 183 ? -20.523 0.990 -9.965 1.00 88.94 183 ILE A N 1
ATOM 1450 C CA . ILE A 1 183 ? -21.841 0.750 -10.572 1.00 88.94 183 ILE A CA 1
ATOM 1451 C C . ILE A 1 183 ? -22.293 1.948 -11.418 1.00 88.94 183 ILE A C 1
ATOM 1453 O O . ILE A 1 183 ? -22.824 1.778 -12.510 1.00 88.94 183 ILE A O 1
ATOM 1457 N N . ASN A 1 184 ? -22.083 3.175 -10.944 1.00 85.75 184 ASN A N 1
ATOM 1458 C CA . ASN A 1 184 ? -22.567 4.361 -11.658 1.00 85.75 184 ASN A CA 1
ATOM 1459 C C . ASN A 1 184 ? -21.681 4.798 -12.828 1.00 85.75 184 ASN A C 1
ATOM 1461 O O . ASN A 1 184 ? -22.141 5.554 -13.669 1.00 85.75 184 ASN A O 1
ATOM 1465 N N . LYS A 1 185 ? -20.427 4.342 -12.899 1.00 78.56 185 LYS A N 1
ATOM 1466 C CA . LYS A 1 185 ? -19.553 4.558 -14.065 1.00 78.56 185 LYS A CA 1
ATOM 1467 C C . LYS A 1 185 ? -19.796 3.573 -15.207 1.00 78.56 185 LYS A C 1
ATOM 1469 O O . LYS A 1 185 ? -19.281 3.788 -16.298 1.00 78.56 185 LYS A O 1
ATOM 1474 N N . THR A 1 186 ? -20.483 2.467 -14.932 1.00 61.34 186 THR A N 1
ATOM 1475 C CA . THR A 1 186 ? -20.808 1.424 -15.917 1.00 61.34 186 THR A CA 1
ATOM 1476 C C . THR A 1 186 ? -22.202 1.594 -16.531 1.00 61.34 186 THR A C 1
ATOM 1478 O O . THR A 1 186 ? -22.537 0.861 -17.459 1.00 61.34 186 THR A O 1
ATOM 1481 N N . LYS A 1 187 ? -22.984 2.566 -16.045 1.00 48.72 187 LYS A N 1
ATOM 1482 C CA . LYS A 1 187 ? -24.203 3.081 -16.681 1.00 48.72 187 LYS A CA 1
ATOM 1483 C C . LYS A 1 187 ? -23.872 4.280 -17.560 1.00 48.72 187 LYS A C 1
ATOM 1485 O O . LYS A 1 187 ? -24.542 4.411 -18.603 1.00 48.72 187 LYS A O 1
#